Protein AF-A0A653D9R1-F1 (afdb_monomer)

InterPro domains:
  IPR001251 CRAL-TRIO lipid binding domain [PF00650] (17-154)
  IPR001251 CRAL-TRIO lipid binding domain [PS50191] (1-160)
  IPR001251 CRAL-TRIO lipid binding domain [SM00516] (5-157)
  IPR001251 CRAL-TRIO lipid binding domain [cd00170] (8-155)
  IPR036865 CRAL-TRIO lipid binding domain superfamily [G3DSA:3.40.525.10] (6-141)
  IPR036865 CRAL-TRIO lipid binding domain superfamily [SSF52087] (6-181)

Solvent-accessible surface area (backbone atoms only — not comparable to full-atom values): 12576 Å² total; per-residue (Å²): 113,76,75,77,38,36,49,75,36,75,41,91,44,58,48,96,78,39,24,40,37,32,42,38,35,47,72,49,67,55,57,88,71,54,53,48,68,60,50,56,50,48,51,51,54,53,51,53,48,45,70,76,68,50,98,67,84,52,77,16,31,33,49,32,39,44,34,75,34,62,52,80,68,49,61,75,53,54,52,64,75,59,51,50,52,51,41,49,36,63,76,75,64,48,92,52,48,75,68,38,36,39,35,33,33,50,56,100,60,44,68,62,55,46,68,67,50,50,87,62,49,56,73,71,63,57,69,32,58,44,81,30,53,66,96,56,68,70,57,54,81,79,47,57,43,81,46,33,34,34,92,74,68,22,34,80,89,40,38,67,67,57,44,42,51,54,50,51,54,50,51,60,73,42,42,68,69,73,68,42,64,82,76,74,59,80,66,72,92,73,62,85,74,79,89,69,76,86,64,92,68,76,94,72,81,86,80,82,84,130

Radius of gyration: 18.92 Å; Cα contacts (8 Å, |Δi|>4): 259; chains: 1; bounding box: 72×35×43 Å

Foldseek 3Di:
DLLVFKDWFWFPDADPQQETEIEIEGPALPLVSDAQLVVLVVVVLLLVLCVPPPPDDGQAYEYEYECQSPDPSNVVNDDVVSLLVSLCCQDPPRPHYHDAYEYEQQDPCNVVVCVVNVVSDDPVHVVRYDYYHPPDPVVCVPDPLCRDAVVNVHDPVRHSVVSRVVSVVSSVVCVVVVPPVVVVDDPPVPDPDDPDDPDPDDDDDPPDDD

Organism: Callosobruchus maculatus (NCBI:txid64391)

Structure (mmCIF, N/CA/C/O backbone):
data_AF-A0A653D9R1-F1
#
_entry.id   AF-A0A653D9R1-F1
#
loop_
_atom_site.group_PDB
_atom_site.id
_atom_site.type_symbol
_atom_site.label_atom_id
_atom_site.label_alt_id
_atom_site.label_comp_id
_atom_site.label_asym_id
_atom_site.label_entity_id
_atom_site.label_seq_id
_atom_site.pdbx_PDB_ins_code
_atom_site.Cartn_x
_atom_site.Cartn_y
_atom_site.Cartn_z
_atom_site.occupancy
_atom_site.B_iso_or_equiv
_atom_site.auth_seq_id
_atom_site.auth_comp_id
_atom_site.auth_asym_id
_atom_site.auth_atom_id
_atom_site.pdbx_PDB_model_num
ATOM 1 N N . MET A 1 1 ? 3.740 -18.033 0.635 1.00 57.25 1 MET A N 1
ATOM 2 C CA . MET A 1 1 ? 4.046 -17.225 -0.576 1.00 57.25 1 MET A CA 1
ATOM 3 C C . MET A 1 1 ? 3.568 -15.793 -0.304 1.00 57.25 1 MET A C 1
ATOM 5 O O . MET A 1 1 ? 2.463 -15.679 0.184 1.00 57.25 1 MET A O 1
ATOM 9 N N . ILE A 1 2 ? 4.358 -14.722 -0.490 1.00 74.38 2 ILE A N 1
ATOM 10 C CA . ILE A 1 2 ? 4.129 -13.353 0.076 1.00 74.38 2 ILE A CA 1
ATOM 11 C C . ILE A 1 2 ? 2.665 -12.848 0.118 1.00 74.38 2 ILE A C 1
ATOM 13 O O . ILE A 1 2 ? 2.235 -12.304 1.134 1.00 74.38 2 ILE A O 1
ATOM 17 N N . PHE A 1 3 ? 1.887 -13.108 -0.934 1.00 79.81 3 PHE A N 1
ATOM 18 C CA . PHE A 1 3 ? 0.479 -12.717 -1.069 1.00 79.81 3 PHE A CA 1
ATOM 19 C C . PHE A 1 3 ? -0.490 -13.452 -0.130 1.00 79.81 3 PHE A C 1
ATOM 21 O O . PHE A 1 3 ? -1.661 -13.117 -0.067 1.00 79.81 3 PHE A O 1
ATOM 28 N N . GLU A 1 4 ? -0.044 -14.456 0.619 1.00 86.25 4 GLU A N 1
ATOM 29 C CA . GLU A 1 4 ? -0.844 -15.107 1.666 1.00 86.25 4 GLU A CA 1
ATOM 30 C C . GLU A 1 4 ? -0.895 -14.273 2.951 1.00 86.25 4 GLU A C 1
ATOM 32 O O . GLU A 1 4 ? -1.853 -14.380 3.710 1.00 86.25 4 GLU A O 1
ATOM 37 N N . ASN A 1 5 ? 0.125 -13.442 3.192 1.00 90.44 5 ASN A N 1
ATOM 38 C CA . ASN A 1 5 ? 0.303 -12.728 4.459 1.00 90.44 5 ASN A CA 1
ATOM 39 C C . ASN A 1 5 ? 0.165 -11.209 4.319 1.00 90.44 5 ASN A C 1
ATOM 41 O O . ASN A 1 5 ? 0.002 -10.523 5.328 1.00 90.44 5 ASN A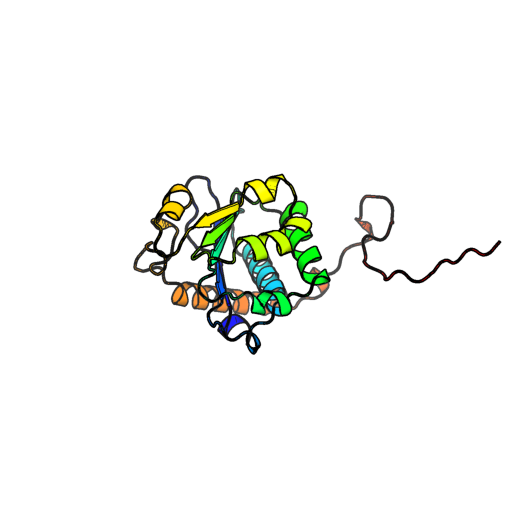 O 1
ATOM 45 N N . ILE A 1 6 ? 0.246 -10.681 3.097 1.00 92.25 6 ILE A N 1
ATOM 46 C CA . ILE A 1 6 ? 0.094 -9.258 2.792 1.00 92.25 6 ILE A CA 1
ATOM 47 C C . ILE A 1 6 ? -0.781 -9.129 1.551 1.00 92.25 6 ILE A C 1
ATOM 49 O O . ILE A 1 6 ? -0.555 -9.832 0.566 1.00 92.25 6 ILE A O 1
ATOM 53 N N . ASP A 1 7 ? -1.730 -8.199 1.589 1.00 94.44 7 ASP A N 1
ATOM 54 C CA . ASP A 1 7 ? -2.476 -7.790 0.407 1.00 94.44 7 ASP A CA 1
ATOM 55 C C . ASP A 1 7 ? -1.978 -6.436 -0.109 1.00 94.44 7 ASP A C 1
ATOM 57 O O . ASP A 1 7 ? -1.688 -5.519 0.665 1.00 94.44 7 ASP A O 1
ATOM 61 N N . PHE A 1 8 ? -1.931 -6.341 -1.436 1.00 94.62 8 PHE A N 1
ATOM 62 C CA . PHE A 1 8 ? -1.689 -5.139 -2.225 1.00 94.62 8 PHE A CA 1
ATOM 63 C C . PHE A 1 8 ? -2.918 -4.956 -3.114 1.00 94.62 8 PHE A C 1
ATOM 65 O O . PHE A 1 8 ? -3.122 -5.746 -4.031 1.00 94.62 8 PHE A O 1
ATOM 72 N N . LEU A 1 9 ? -3.778 -3.983 -2.813 1.00 96.62 9 LEU A N 1
ATOM 73 C CA . LEU A 1 9 ? -5.111 -3.896 -3.416 1.00 96.62 9 LEU A CA 1
ATOM 74 C C . LEU A 1 9 ? -5.325 -2.539 -4.086 1.00 96.62 9 LEU A C 1
ATOM 76 O O . LEU A 1 9 ? -5.870 -1.632 -3.455 1.00 96.62 9 LEU A O 1
ATOM 80 N N . PRO A 1 10 ? -4.918 -2.366 -5.352 1.00 96.06 10 PRO A N 1
ATOM 81 C CA . PRO A 1 10 ? -5.375 -1.232 -6.133 1.00 96.06 10 PRO A CA 1
ATOM 82 C C . PRO A 1 10 ? -6.883 -1.273 -6.349 1.00 96.06 10 PRO A C 1
ATOM 84 O O . PRO A 1 10 ? -7.441 -2.292 -6.756 1.00 96.06 10 PRO A O 1
ATOM 87 N N . LEU A 1 11 ? -7.547 -0.158 -6.060 1.00 96.81 11 LEU A N 1
ATOM 88 C CA . LEU A 1 11 ? -8.998 -0.072 -6.128 1.00 96.81 11 LEU A CA 1
ATOM 89 C C . LEU A 1 11 ? -9.438 0.374 -7.534 1.00 96.81 11 LEU A C 1
ATOM 91 O O . LEU A 1 11 ? -8.761 1.192 -8.170 1.00 96.81 11 LEU A O 1
ATOM 95 N N . PRO A 1 12 ? -10.548 -0.175 -8.055 1.00 94.88 12 PRO A N 1
ATOM 96 C CA . PRO A 1 12 ? -10.975 0.070 -9.429 1.00 94.88 12 PRO A CA 1
ATOM 97 C C . PRO A 1 12 ? -11.524 1.488 -9.613 1.00 94.88 12 PRO A C 1
ATOM 99 O O . PRO A 1 12 ? -11.288 2.113 -10.645 1.00 94.88 12 PRO A O 1
ATOM 102 N N . THR A 1 13 ? -12.222 2.006 -8.602 1.00 95.38 13 THR A N 1
ATOM 103 C CA . THR A 1 13 ? -12.895 3.304 -8.642 1.00 95.38 13 THR A CA 1
ATOM 104 C C . THR A 1 13 ? -11.927 4.435 -8.300 1.00 95.38 13 THR A C 1
ATOM 106 O O . THR A 1 13 ? -11.266 4.413 -7.261 1.00 95.38 13 THR A O 1
ATOM 109 N N . LEU A 1 14 ? -11.872 5.446 -9.166 1.00 95.75 14 LEU A N 1
ATOM 110 C CA . LEU A 1 14 ? -11.117 6.679 -8.947 1.00 95.75 14 LEU A CA 1
ATOM 111 C C . LEU A 1 14 ? -11.914 7.664 -8.075 1.00 95.75 14 LEU A C 1
ATOM 113 O O . LEU A 1 14 ? -13.149 7.658 -8.072 1.00 95.75 14 LEU A O 1
ATOM 117 N N . THR A 1 15 ? -11.210 8.527 -7.342 1.00 96.69 15 THR A N 1
ATOM 118 C CA . THR A 1 15 ? -11.843 9.666 -6.654 1.00 96.69 15 THR A CA 1
ATOM 119 C C . THR A 1 15 ? -12.341 10.717 -7.655 1.00 96.69 15 THR A C 1
ATOM 121 O O . THR A 1 15 ? -12.030 10.657 -8.845 1.00 96.69 15 THR A O 1
ATOM 124 N N . GLU A 1 16 ? -13.113 11.696 -7.177 1.00 94.56 16 GLU A N 1
ATOM 125 C CA . GLU A 1 16 ? -13.578 12.848 -7.962 1.00 94.56 16 GLU A CA 1
ATOM 126 C C . GLU A 1 16 ? -12.410 13.600 -8.617 1.00 94.56 16 GLU A C 1
ATOM 128 O O . GLU A 1 16 ? -12.511 14.003 -9.772 1.00 94.56 16 GLU A O 1
ATOM 133 N N . ASP A 1 17 ? -11.284 13.706 -7.908 1.00 95.00 17 ASP A N 1
ATOM 134 C CA . ASP A 1 17 ? -10.055 14.355 -8.378 1.00 95.00 17 ASP A CA 1
ATOM 135 C C . ASP A 1 17 ? -9.157 13.413 -9.199 1.00 95.00 17 ASP A C 1
ATOM 137 O O . ASP A 1 17 ? -7.944 13.607 -9.281 1.00 95.00 17 ASP A O 1
ATOM 141 N N . ASN A 1 18 ? -9.731 12.352 -9.775 1.00 95.50 18 ASN A N 1
ATOM 142 C CA . ASN A 1 18 ? -9.037 11.368 -10.604 1.00 95.50 18 ASN A CA 1
ATOM 143 C C . ASN A 1 18 ? -7.821 10.713 -9.911 1.00 95.50 18 ASN A C 1
ATOM 145 O O . ASN A 1 18 ? -6.809 10.411 -10.549 1.00 95.50 18 ASN A O 1
ATOM 149 N N . CYS A 1 19 ? -7.896 10.498 -8.593 1.00 97.19 19 CYS A N 1
ATOM 150 C CA . CYS A 1 19 ? -6.832 9.833 -7.844 1.00 97.19 19 CYS A CA 1
ATOM 151 C C . CYS A 1 19 ? -7.099 8.332 -7.718 1.00 97.19 19 CYS A C 1
ATOM 153 O O . CYS A 1 19 ? -8.230 7.901 -7.468 1.00 97.19 19 CYS A O 1
ATOM 155 N N . LYS A 1 20 ? -6.038 7.528 -7.837 1.00 96.38 20 LYS A N 1
ATOM 156 C CA . LYS A 1 20 ? -6.093 6.090 -7.569 1.00 96.38 20 LYS A CA 1
ATOM 157 C C . LYS A 1 20 ? -5.875 5.822 -6.086 1.00 96.38 20 LYS A C 1
ATOM 159 O O . LYS A 1 20 ? -4.885 6.256 -5.503 1.00 96.38 20 LYS A O 1
ATOM 164 N N . VAL A 1 21 ? -6.774 5.037 -5.506 1.00 97.81 21 VAL A N 1
ATOM 165 C CA . VAL A 1 21 ? -6.665 4.540 -4.134 1.00 97.81 21 VAL A CA 1
ATOM 166 C C . VAL A 1 21 ? -6.128 3.112 -4.155 1.00 97.81 21 VAL A C 1
ATOM 168 O O . VAL A 1 21 ? -6.473 2.321 -5.035 1.00 97.81 21 VAL A O 1
ATOM 171 N N . PHE A 1 22 ? -5.296 2.758 -3.182 1.00 95.94 22 PHE A N 1
ATOM 172 C CA . PHE A 1 22 ? -4.861 1.378 -2.983 1.00 95.94 22 PHE A CA 1
ATOM 173 C C . PHE A 1 22 ? -4.640 1.073 -1.509 1.00 95.94 22 PHE A C 1
ATOM 175 O O . PHE A 1 22 ? -4.193 1.927 -0.748 1.00 95.94 22 PHE A O 1
ATOM 182 N N . ILE A 1 23 ? -4.947 -0.160 -1.118 1.00 98.25 23 ILE A N 1
ATOM 183 C CA . ILE A 1 23 ? -4.864 -0.621 0.268 1.00 98.25 23 ILE A CA 1
ATOM 184 C C . ILE A 1 23 ? -3.713 -1.617 0.412 1.00 98.25 23 ILE A C 1
ATOM 186 O O . ILE A 1 23 ? -3.636 -2.607 -0.317 1.00 98.25 23 ILE A O 1
ATOM 190 N N . TYR A 1 24 ? -2.854 -1.373 1.397 1.00 97.19 24 TYR A N 1
ATOM 191 C CA . TYR A 1 24 ? -1.865 -2.317 1.901 1.00 97.19 24 TYR A CA 1
ATOM 192 C C . TYR A 1 24 ? -2.307 -2.807 3.266 1.00 97.19 24 TYR A C 1
ATOM 194 O O . TYR A 1 24 ? -2.539 -2.004 4.173 1.00 97.19 24 TYR A O 1
ATOM 202 N N . ARG A 1 25 ? -2.370 -4.123 3.445 1.00 96.00 25 ARG A N 1
ATOM 203 C CA . ARG A 1 25 ? -2.701 -4.698 4.750 1.00 96.00 25 ARG A CA 1
ATOM 204 C C . ARG A 1 25 ? -1.915 -5.965 5.014 1.00 96.00 25 ARG A C 1
ATOM 206 O O . ARG A 1 25 ? -1.752 -6.807 4.136 1.00 96.00 25 ARG A O 1
ATOM 213 N N . ILE A 1 26 ? -1.458 -6.109 6.251 1.00 94.88 26 ILE A N 1
ATOM 214 C CA . ILE A 1 26 ? -0.909 -7.369 6.748 1.00 94.88 26 ILE A CA 1
ATOM 215 C C . ILE A 1 26 ? -2.087 -8.219 7.239 1.00 94.88 26 ILE A C 1
ATOM 217 O O . ILE A 1 26 ? -2.946 -7.734 7.974 1.00 94.88 26 ILE A O 1
ATOM 221 N N . LEU A 1 27 ? -2.139 -9.486 6.841 1.00 94.12 27 LEU A N 1
ATOM 222 C CA . LEU A 1 27 ? -3.248 -10.397 7.146 1.00 94.12 27 LEU A CA 1
ATOM 223 C C . LEU A 1 27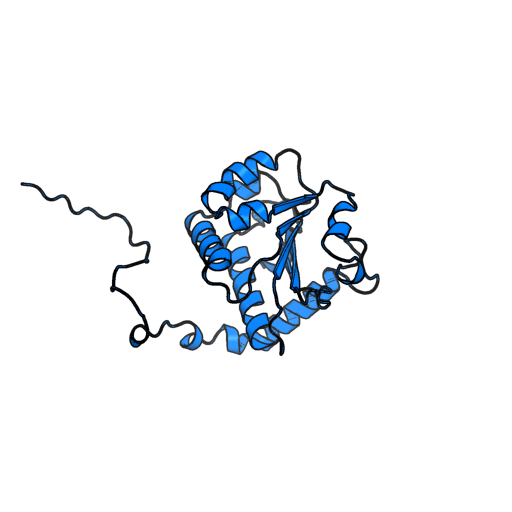 ? -3.064 -11.185 8.443 1.00 94.12 27 LEU A C 1
ATOM 225 O O . LEU A 1 27 ? -4.025 -11.727 8.984 1.00 94.12 27 LEU A O 1
ATOM 229 N N . THR A 1 28 ? -1.839 -11.245 8.958 1.00 92.62 28 THR A N 1
ATOM 230 C CA . THR A 1 28 ? -1.495 -11.965 10.183 1.00 92.62 28 THR A CA 1
ATOM 231 C C . THR A 1 28 ? -0.532 -11.150 11.033 1.00 92.62 28 THR A C 1
ATOM 233 O O . THR A 1 28 ? 0.350 -10.480 10.513 1.00 92.62 28 THR A O 1
ATOM 236 N N . ASN A 1 29 ? -0.678 -11.205 12.354 1.00 93.50 29 ASN A N 1
ATOM 237 C CA . ASN A 1 29 ? 0.270 -10.573 13.273 1.00 93.50 29 ASN A CA 1
ATOM 238 C C . ASN A 1 29 ? 1.527 -11.430 13.527 1.00 93.50 29 ASN A C 1
ATOM 240 O O . ASN A 1 29 ? 2.388 -11.029 14.316 1.00 93.50 29 ASN A O 1
ATOM 244 N N . ASP A 1 30 ? 1.614 -12.602 12.890 1.00 94.56 30 ASP A N 1
ATOM 245 C CA . ASP A 1 30 ? 2.757 -13.505 12.938 1.00 94.56 30 ASP A CA 1
ATOM 246 C C . ASP A 1 30 ? 3.940 -12.897 12.175 1.00 94.56 30 ASP A C 1
ATOM 248 O O . ASP A 1 30 ? 4.031 -12.925 10.947 1.00 94.56 30 ASP A O 1
ATOM 252 N N . VAL A 1 31 ? 4.862 -12.330 12.946 1.00 93.44 31 VAL A N 1
ATOM 253 C CA . VAL A 1 31 ? 6.013 -11.572 12.452 1.00 93.44 31 VAL A CA 1
ATOM 254 C C . VAL A 1 31 ? 6.974 -12.448 11.644 1.00 93.44 31 VAL A C 1
ATOM 256 O O . VAL A 1 31 ? 7.702 -11.930 10.800 1.00 93.44 31 VAL A O 1
ATOM 259 N N . ASP A 1 32 ? 6.984 -13.766 11.851 1.00 93.62 32 ASP A N 1
ATOM 260 C CA . ASP A 1 32 ? 7.858 -14.673 11.099 1.00 93.62 32 ASP A CA 1
ATOM 261 C C . ASP A 1 32 ? 7.328 -14.988 9.700 1.00 93.62 32 ASP A C 1
ATOM 263 O O . ASP A 1 32 ? 8.092 -15.389 8.822 1.00 93.62 32 ASP A O 1
ATOM 267 N N . LYS A 1 33 ? 6.046 -14.710 9.457 1.00 92.81 33 LYS A N 1
ATOM 268 C CA . LYS A 1 33 ? 5.429 -14.757 8.127 1.00 92.81 33 LYS A CA 1
ATOM 269 C C . LYS A 1 33 ? 5.565 -13.449 7.351 1.00 92.81 33 LYS A C 1
ATOM 271 O O . LYS A 1 33 ? 5.223 -13.404 6.166 1.00 92.81 33 LYS A O 1
ATOM 276 N N . TYR A 1 34 ? 6.053 -12.396 8.004 1.00 93.25 34 TYR A N 1
ATOM 277 C CA . TYR A 1 34 ? 6.264 -11.092 7.400 1.00 93.25 34 TYR A CA 1
ATOM 278 C C . TYR A 1 34 ? 7.667 -10.972 6.799 1.00 93.25 34 TYR A C 1
ATOM 280 O O . TYR A 1 34 ? 8.681 -11.069 7.493 1.00 93.25 34 TYR A O 1
ATOM 288 N N . ASP A 1 35 ? 7.707 -10.687 5.500 1.00 94.19 35 ASP A N 1
ATOM 289 C CA . ASP A 1 35 ? 8.931 -10.424 4.754 1.00 94.19 35 ASP A CA 1
ATOM 290 C C . ASP A 1 35 ? 8.844 -9.044 4.098 1.00 94.19 35 ASP A C 1
ATOM 292 O O . ASP A 1 35 ? 8.158 -8.844 3.093 1.00 94.19 35 ASP A O 1
ATOM 296 N N . PHE A 1 36 ? 9.557 -8.083 4.685 1.00 94.75 36 PHE A N 1
ATOM 297 C CA . PHE A 1 36 ? 9.578 -6.701 4.216 1.00 94.75 36 PHE A CA 1
ATOM 298 C C . PHE A 1 36 ? 10.142 -6.567 2.797 1.00 94.75 36 PHE A C 1
ATOM 300 O O . PHE A 1 36 ? 9.615 -5.801 1.993 1.00 94.75 36 PHE A O 1
ATOM 307 N N . VAL A 1 37 ? 11.204 -7.309 2.470 1.00 95.88 37 VAL A N 1
ATOM 308 C CA . VAL A 1 37 ? 11.863 -7.202 1.161 1.00 95.88 37 VAL A CA 1
ATOM 309 C C . VAL A 1 37 ? 10.937 -7.723 0.071 1.00 95.88 37 VAL A C 1
ATOM 311 O O . VAL A 1 37 ? 10.791 -7.084 -0.971 1.00 95.88 37 VAL A O 1
ATOM 314 N N . ASN A 1 38 ? 10.278 -8.853 0.319 1.00 93.81 38 ASN A N 1
ATOM 315 C CA . ASN A 1 38 ? 9.296 -9.393 -0.611 1.00 93.81 38 ASN A CA 1
ATOM 316 C C . ASN A 1 38 ? 8.030 -8.526 -0.689 1.00 93.81 38 ASN A C 1
ATOM 318 O O . ASN A 1 38 ? 7.470 -8.406 -1.775 1.00 93.81 38 ASN A O 1
ATOM 322 N N . GLY A 1 39 ? 7.629 -7.855 0.396 1.00 94.81 39 GLY A N 1
ATOM 323 C CA . GLY A 1 39 ? 6.574 -6.836 0.359 1.00 94.81 39 GLY A CA 1
ATOM 324 C C . GLY A 1 39 ? 6.924 -5.662 -0.565 1.00 94.81 39 GLY A C 1
ATOM 325 O O . GLY A 1 39 ? 6.133 -5.297 -1.429 1.00 94.81 39 GLY A O 1
ATOM 326 N N . VAL A 1 40 ? 8.141 -5.120 -0.465 1.00 95.50 40 VAL A N 1
ATOM 327 C CA . VAL A 1 40 ? 8.601 -4.045 -1.365 1.00 95.50 40 VAL A CA 1
ATOM 328 C C . VAL A 1 40 ? 8.693 -4.524 -2.820 1.00 95.50 40 VAL A C 1
ATOM 330 O O . VAL A 1 40 ? 8.317 -3.792 -3.728 1.00 95.50 40 VAL A O 1
ATOM 333 N N . LYS A 1 41 ? 9.128 -5.765 -3.077 1.00 94.69 41 LYS A N 1
ATOM 334 C CA . LYS A 1 41 ? 9.094 -6.339 -4.437 1.00 94.69 41 LYS A CA 1
ATOM 335 C C . LYS A 1 41 ? 7.668 -6.473 -4.975 1.00 94.69 41 LYS A C 1
ATOM 337 O O . LYS A 1 41 ? 7.435 -6.170 -6.139 1.00 94.69 41 LYS A O 1
ATOM 342 N N . ALA A 1 42 ? 6.726 -6.910 -4.138 1.00 94.12 42 ALA A N 1
ATOM 343 C CA . ALA A 1 42 ? 5.318 -7.009 -4.509 1.00 94.12 42 ALA A CA 1
ATOM 344 C C . ALA A 1 42 ? 4.735 -5.640 -4.890 1.00 94.12 42 ALA A C 1
ATOM 346 O O . ALA A 1 42 ? 4.052 -5.551 -5.906 1.00 94.12 42 ALA A O 1
ATOM 347 N N . PHE A 1 43 ? 5.077 -4.575 -4.154 1.00 94.19 43 PHE A N 1
ATOM 348 C CA . PHE A 1 43 ? 4.728 -3.204 -4.540 1.00 94.19 43 PHE A CA 1
ATOM 349 C C . PHE A 1 43 ? 5.174 -2.880 -5.973 1.00 94.19 43 PHE A C 1
ATOM 351 O O . PHE A 1 43 ? 4.346 -2.466 -6.780 1.00 94.19 43 PHE A O 1
ATOM 358 N N . PHE A 1 44 ? 6.450 -3.109 -6.304 1.00 94.38 44 PHE A N 1
ATOM 359 C CA . PHE A 1 44 ? 6.974 -2.812 -7.643 1.00 94.38 44 PHE A CA 1
ATOM 360 C C . PHE A 1 44 ? 6.281 -3.632 -8.731 1.00 94.38 44 PHE A C 1
ATOM 362 O O . PHE A 1 44 ? 5.847 -3.061 -9.721 1.00 94.38 44 PHE A O 1
ATOM 369 N N . ILE A 1 45 ? 6.062 -4.931 -8.503 1.00 94.94 45 ILE A N 1
ATOM 370 C CA . ILE A 1 45 ? 5.322 -5.788 -9.442 1.00 94.94 45 ILE A CA 1
ATOM 371 C C . ILE A 1 45 ? 3.929 -5.215 -9.734 1.00 94.94 45 ILE A C 1
ATOM 373 O O . ILE A 1 45 ? 3.519 -5.132 -10.890 1.00 94.94 45 ILE A O 1
ATOM 377 N N . PHE A 1 46 ? 3.191 -4.810 -8.699 1.00 94.81 46 PHE A N 1
ATOM 378 C CA . PHE A 1 46 ? 1.849 -4.252 -8.865 1.00 94.81 46 PHE A CA 1
ATOM 379 C C . PHE A 1 46 ? 1.882 -2.885 -9.551 1.00 94.81 46 PHE A C 1
ATOM 381 O O . PHE A 1 46 ? 1.046 -2.623 -10.417 1.00 94.81 46 PHE A O 1
ATOM 388 N N . ALA A 1 47 ? 2.845 -2.034 -9.194 1.00 93.25 47 ALA A N 1
ATOM 389 C CA . ALA A 1 47 ? 3.044 -0.740 -9.834 1.00 93.25 47 ALA A CA 1
ATOM 390 C C . ALA A 1 47 ? 3.356 -0.905 -11.329 1.00 93.25 47 ALA A C 1
ATOM 392 O O . ALA A 1 47 ? 2.691 -0.282 -12.153 1.00 93.25 47 ALA A O 1
ATOM 393 N N . ASP A 1 48 ? 4.279 -1.798 -11.691 1.00 94.00 48 ASP A N 1
ATOM 394 C CA . ASP A 1 48 ? 4.652 -2.064 -13.082 1.00 94.00 48 ASP A CA 1
ATOM 395 C C . ASP A 1 48 ? 3.468 -2.600 -13.884 1.00 94.00 48 ASP A C 1
ATOM 397 O O . ASP A 1 48 ? 3.171 -2.082 -14.961 1.00 94.00 48 ASP A O 1
ATOM 401 N N . VAL A 1 49 ? 2.737 -3.585 -13.342 1.00 95.44 49 VAL A N 1
ATOM 402 C CA . VAL A 1 49 ? 1.527 -4.113 -13.990 1.00 95.44 49 VAL A CA 1
ATOM 403 C C . VAL A 1 49 ? 0.503 -3.006 -14.189 1.00 95.44 49 VAL A C 1
ATOM 405 O O . VAL A 1 49 ? -0.079 -2.917 -15.268 1.00 95.44 49 VAL A O 1
ATOM 408 N N . ARG A 1 50 ? 0.281 -2.136 -13.199 1.00 93.44 50 ARG A N 1
ATOM 409 C CA . ARG A 1 50 ? -0.615 -0.982 -13.356 1.00 93.44 50 ARG A CA 1
ATOM 410 C C . ARG A 1 50 ? -0.172 -0.062 -14.483 1.00 93.44 50 ARG A C 1
ATOM 412 O O . ARG A 1 50 ? -0.985 0.225 -15.355 1.00 93.44 50 ARG A O 1
ATOM 419 N N . MET A 1 51 ? 1.103 0.324 -14.507 1.00 91.19 51 MET A N 1
ATOM 420 C CA . MET A 1 51 ? 1.633 1.258 -15.504 1.00 91.19 51 MET A CA 1
ATOM 421 C C . MET A 1 51 ? 1.482 0.750 -16.941 1.00 91.19 51 MET A C 1
ATOM 423 O O . MET A 1 51 ? 1.343 1.559 -17.852 1.00 91.19 51 MET A O 1
ATOM 427 N N . VAL A 1 52 ? 1.497 -0.569 -17.160 1.00 93.00 52 VAL A N 1
ATOM 428 C CA . VAL A 1 52 ? 1.365 -1.142 -18.513 1.00 93.00 52 VAL A CA 1
ATOM 429 C C . VAL A 1 52 ? -0.029 -1.626 -18.880 1.00 93.00 52 VAL A C 1
ATOM 431 O O . VAL A 1 52 ? -0.256 -1.982 -20.034 1.00 93.00 52 VAL A O 1
ATOM 434 N N . SER A 1 53 ? -0.945 -1.704 -17.917 1.00 92.94 53 SER A N 1
ATOM 435 C CA . SER A 1 53 ? -2.271 -2.298 -18.130 1.00 92.94 53 SER A CA 1
ATOM 436 C C . SER A 1 53 ? -3.435 -1.341 -17.916 1.00 92.94 53 SER A C 1
ATOM 438 O O . SER A 1 53 ? -4.565 -1.714 -18.224 1.00 92.94 53 SER A O 1
ATOM 440 N N . GLU A 1 54 ? -3.204 -0.167 -17.333 1.00 89.00 54 GLU A N 1
ATOM 441 C CA . GLU A 1 54 ? -4.214 0.882 -17.206 1.00 89.00 54 GLU A CA 1
ATOM 442 C C . GLU A 1 54 ? -4.061 1.868 -18.376 1.00 89.00 54 GLU A C 1
ATOM 444 O O . GLU A 1 54 ? -2.976 2.386 -18.620 1.00 89.00 54 GLU A O 1
ATOM 449 N N . ASP A 1 55 ? -5.154 2.145 -19.094 1.00 86.56 55 ASP A N 1
ATOM 450 C CA . ASP A 1 55 ? -5.144 3.047 -20.261 1.00 86.56 55 ASP A CA 1
ATOM 451 C C . ASP A 1 55 ? -5.004 4.530 -19.881 1.00 86.56 55 ASP A C 1
ATOM 453 O O . ASP A 1 55 ? -4.767 5.389 -20.731 1.00 86.56 55 ASP A O 1
ATOM 457 N N . GLN A 1 56 ? -5.204 4.848 -18.601 1.00 85.50 56 GLN A N 1
ATOM 458 C CA . GLN A 1 56 ? -5.196 6.207 -18.079 1.00 85.50 56 GLN A CA 1
ATOM 459 C C . GLN A 1 56 ? -4.291 6.286 -16.857 1.00 85.50 56 GLN A C 1
ATOM 461 O O . GLN A 1 56 ? -4.416 5.498 -15.918 1.00 85.50 56 GLN A O 1
ATOM 466 N N . ILE A 1 57 ? -3.406 7.280 -16.868 1.00 89.62 57 ILE A N 1
ATOM 467 C CA . ILE A 1 57 ? -2.572 7.623 -15.721 1.00 89.62 57 ILE A CA 1
ATOM 468 C C . ILE A 1 57 ? -3.410 8.523 -14.799 1.00 89.62 57 ILE A C 1
ATOM 470 O O . ILE A 1 57 ? -3.921 9.542 -15.270 1.00 89.62 57 ILE A O 1
ATOM 474 N N . PRO A 1 58 ? -3.591 8.167 -13.516 1.00 94.44 58 PRO A N 1
ATOM 475 C CA . PRO A 1 58 ? -4.347 8.994 -12.581 1.00 94.44 58 PRO A CA 1
ATOM 476 C C . PRO A 1 58 ? -3.603 10.299 -12.250 1.00 94.44 58 PRO A C 1
ATOM 478 O O . PRO A 1 58 ? -2.374 10.362 -12.294 1.00 94.44 58 PRO A O 1
ATOM 481 N N . GLU A 1 59 ? -4.349 11.324 -11.834 1.00 95.62 59 GLU A N 1
ATOM 482 C CA . GLU A 1 59 ? -3.812 12.640 -11.421 1.00 95.62 59 GLU A CA 1
ATOM 483 C C . GLU A 1 59 ? -3.088 12.601 -10.064 1.00 95.62 59 GLU A C 1
ATOM 485 O O . GLU A 1 59 ? -2.483 13.586 -9.612 1.00 95.62 59 GLU A O 1
ATOM 490 N N . GLY A 1 60 ? -3.175 11.468 -9.373 1.00 95.94 60 GLY A N 1
ATOM 491 C CA . GLY A 1 60 ? -2.512 11.248 -8.107 1.00 95.94 60 GLY A CA 1
ATOM 492 C C . GLY A 1 60 ? -2.810 9.892 -7.489 1.00 95.94 60 GLY A C 1
ATOM 493 O O . GLY A 1 60 ? -3.662 9.133 -7.957 1.00 95.94 60 GLY A O 1
ATOM 494 N N . GLU A 1 61 ? -2.103 9.606 -6.404 1.00 95.81 61 GLU A N 1
ATOM 495 C CA . GLU A 1 61 ? -2.220 8.365 -5.651 1.00 95.81 61 GLU A CA 1
ATOM 496 C C . GLU A 1 61 ? -2.497 8.606 -4.169 1.00 95.81 61 GLU A C 1
ATOM 498 O O . GLU A 1 61 ? -1.951 9.523 -3.550 1.00 95.81 61 GLU A O 1
ATOM 503 N N . ILE A 1 62 ? -3.353 7.749 -3.614 1.00 98.25 62 ILE A N 1
ATOM 504 C CA . ILE A 1 62 ? -3.768 7.758 -2.213 1.00 98.25 62 ILE A CA 1
ATOM 505 C C . ILE A 1 62 ? -3.534 6.354 -1.625 1.00 98.25 62 ILE A C 1
ATOM 507 O O . ILE A 1 62 ? -4.437 5.508 -1.646 1.00 98.25 62 ILE A O 1
ATOM 511 N N . PRO A 1 63 ? -2.318 6.060 -1.130 1.00 97.75 63 PRO A N 1
ATOM 512 C CA . PRO A 1 63 ? -2.052 4.871 -0.329 1.00 97.75 63 PRO A CA 1
ATOM 513 C C . PRO A 1 63 ? -2.837 4.859 0.982 1.00 97.75 63 PRO A C 1
ATOM 515 O O . PRO A 1 63 ? -2.836 5.822 1.752 1.00 97.75 63 PRO A O 1
ATOM 518 N N . ILE A 1 64 ? -3.402 3.698 1.288 1.00 98.69 64 ILE A N 1
ATOM 519 C CA . ILE A 1 64 ? -4.006 3.371 2.573 1.00 98.69 64 ILE A CA 1
ATOM 520 C C . ILE A 1 64 ? -3.223 2.205 3.182 1.00 98.69 64 ILE A C 1
ATOM 522 O O . ILE A 1 64 ? -3.138 1.131 2.591 1.00 98.69 64 ILE A O 1
ATOM 526 N N . PHE A 1 65 ? -2.668 2.391 4.374 1.00 98.31 65 PHE A N 1
ATOM 527 C CA . PHE A 1 65 ? -2.002 1.348 5.150 1.00 98.31 65 PHE A CA 1
ATOM 528 C C . PHE A 1 65 ? -2.888 0.934 6.321 1.00 98.31 65 PHE A C 1
ATOM 530 O O . PHE A 1 65 ? -3.094 1.700 7.262 1.00 98.31 65 PHE A O 1
ATOM 537 N N . ASP A 1 66 ? -3.390 -0.294 6.290 1.00 98.25 66 ASP A N 1
ATOM 538 C CA . ASP A 1 66 ? -4.138 -0.870 7.400 1.00 98.25 66 ASP A CA 1
ATOM 539 C C . ASP A 1 66 ? -3.180 -1.463 8.442 1.00 98.25 66 ASP A C 1
ATOM 541 O O . ASP A 1 66 ? -2.516 -2.483 8.216 1.00 98.25 66 ASP A O 1
ATOM 545 N N . MET A 1 67 ? -3.122 -0.823 9.611 1.00 97.75 67 MET A N 1
ATOM 546 C CA . MET A 1 67 ? -2.236 -1.212 10.704 1.00 97.75 67 MET A CA 1
ATOM 547 C C . MET A 1 67 ? -2.841 -2.254 11.658 1.00 97.75 67 MET A C 1
ATOM 549 O O . MET A 1 67 ? -2.185 -2.603 12.640 1.00 97.75 67 MET A O 1
ATOM 553 N N . LYS A 1 68 ? -4.038 -2.801 11.386 1.00 97.50 68 LYS A N 1
ATOM 554 C CA . LYS A 1 68 ? -4.776 -3.692 12.309 1.00 97.50 68 LYS A CA 1
ATOM 555 C C . LYS A 1 68 ? -3.960 -4.878 12.830 1.00 97.50 68 LYS A C 1
ATOM 557 O O . LYS A 1 68 ? -4.042 -5.207 14.010 1.00 97.50 68 LYS A O 1
ATOM 562 N N . ASN A 1 69 ? -3.167 -5.512 11.966 1.00 97.00 69 ASN A N 1
ATOM 563 C CA . ASN A 1 69 ? -2.303 -6.645 12.332 1.00 97.00 69 ASN A CA 1
ATOM 564 C C . ASN A 1 69 ? -0.829 -6.253 12.517 1.00 97.00 69 ASN A C 1
ATOM 566 O O . ASN A 1 69 ? 0.007 -7.101 12.837 1.00 97.00 69 ASN A O 1
ATOM 570 N N . PHE A 1 70 ? -0.493 -4.977 12.322 1.00 96.50 70 PHE A N 1
ATOM 571 C CA . PHE A 1 70 ? 0.866 -4.495 12.497 1.00 96.50 70 PHE A CA 1
ATOM 572 C C . PHE A 1 70 ? 1.222 -4.447 13.988 1.00 96.50 70 PHE A C 1
ATOM 574 O O . PHE A 1 70 ? 0.430 -4.067 14.846 1.00 96.50 70 PHE A O 1
ATOM 581 N N . THR A 1 71 ? 2.458 -4.808 14.313 1.00 96.06 71 THR A N 1
ATOM 582 C CA . THR A 1 71 ? 2.997 -4.765 15.681 1.00 96.06 71 THR A CA 1
ATOM 583 C C . THR A 1 71 ? 4.386 -4.147 15.656 1.00 96.06 71 THR A C 1
ATOM 585 O O . THR A 1 71 ? 5.078 -4.253 14.647 1.00 96.06 71 THR A O 1
ATOM 588 N N . LEU A 1 72 ? 4.858 -3.577 16.771 1.00 95.62 72 LEU A N 1
ATOM 589 C CA . LEU A 1 72 ? 6.224 -3.030 16.848 1.00 95.62 72 LEU A CA 1
ATOM 590 C C . LEU A 1 72 ? 7.314 -4.039 16.457 1.00 95.62 72 LEU A C 1
ATOM 592 O O . LEU A 1 72 ? 8.363 -3.639 15.965 1.00 95.62 72 LEU A O 1
ATOM 596 N N . ARG A 1 73 ? 7.069 -5.344 16.630 1.00 96.44 73 ARG A N 1
ATOM 597 C CA . ARG A 1 73 ? 8.004 -6.391 16.200 1.00 96.44 73 ARG A CA 1
ATOM 598 C C . ARG A 1 73 ? 8.185 -6.445 14.681 1.00 96.44 73 ARG A C 1
ATOM 600 O O . ARG A 1 73 ? 9.255 -6.826 14.237 1.00 96.44 73 ARG A O 1
ATOM 607 N N . HIS A 1 74 ? 7.219 -6.004 13.879 1.00 96.00 74 HIS A N 1
ATOM 608 C CA . HIS A 1 74 ? 7.396 -5.921 12.426 1.00 96.00 74 HIS A CA 1
ATOM 609 C C . HIS A 1 74 ? 8.491 -4.920 12.029 1.00 96.00 74 HIS A C 1
ATOM 611 O O . HIS A 1 74 ? 9.151 -5.121 11.011 1.00 96.00 74 HIS A O 1
ATOM 617 N N . LEU A 1 75 ? 8.758 -3.893 12.853 1.00 95.94 75 LEU A N 1
ATOM 618 C CA . LEU A 1 75 ? 9.860 -2.953 12.612 1.00 95.94 75 LEU A CA 1
ATOM 619 C C . LEU A 1 75 ? 11.225 -3.654 12.616 1.00 95.94 75 LEU A C 1
ATOM 621 O O . LEU A 1 75 ? 12.125 -3.222 11.904 1.00 95.94 75 LEU A O 1
ATOM 625 N N . THR A 1 76 ? 11.386 -4.758 13.357 1.00 95.81 76 THR A N 1
ATOM 626 C CA . THR A 1 76 ? 12.662 -5.494 13.399 1.00 95.81 76 THR A CA 1
ATOM 627 C C . THR A 1 76 ? 12.937 -6.286 12.121 1.00 95.81 76 THR A C 1
ATOM 629 O O . THR A 1 76 ? 14.080 -6.659 11.872 1.00 95.81 76 THR A O 1
ATOM 632 N N . LYS A 1 77 ? 11.911 -6.528 11.296 1.00 96.31 77 LYS A N 1
ATOM 633 C CA . LYS A 1 77 ? 12.037 -7.183 9.986 1.00 96.31 77 LYS A CA 1
ATOM 634 C C . LYS A 1 77 ? 12.334 -6.182 8.862 1.00 96.31 77 LYS A C 1
ATOM 636 O O . LYS A 1 77 ? 12.587 -6.598 7.733 1.00 96.31 77 LYS A O 1
ATOM 641 N N . ILE A 1 78 ? 12.297 -4.874 9.139 1.00 96.38 78 ILE A N 1
ATOM 642 C CA . ILE A 1 78 ? 12.576 -3.845 8.135 1.00 96.38 78 ILE A CA 1
ATOM 643 C C . ILE A 1 78 ? 14.070 -3.813 7.814 1.00 96.38 78 ILE A C 1
ATOM 645 O O . ILE A 1 78 ? 14.923 -3.637 8.682 1.00 96.38 78 ILE A O 1
ATOM 649 N N . VAL A 1 79 ? 14.377 -3.901 6.523 1.00 97.75 79 VAL A N 1
ATOM 650 C CA . VAL A 1 79 ? 15.738 -3.788 5.996 1.00 97.75 79 VAL A CA 1
ATOM 651 C C . VAL A 1 79 ? 15.978 -2.339 5.571 1.00 97.75 79 VAL A C 1
ATOM 653 O O . VAL A 1 79 ? 15.498 -1.910 4.523 1.00 97.75 79 VAL A O 1
ATOM 656 N N . LEU A 1 80 ? 16.725 -1.573 6.377 1.00 96.69 80 LEU A N 1
ATOM 657 C CA . LEU A 1 80 ? 16.894 -0.119 6.196 1.00 96.69 80 LEU A CA 1
ATOM 658 C C . LEU A 1 80 ? 17.369 0.308 4.793 1.00 96.69 80 LEU A C 1
ATOM 660 O O . LEU A 1 80 ? 16.791 1.250 4.253 1.00 96.69 80 LEU A O 1
ATOM 664 N N . PRO A 1 81 ?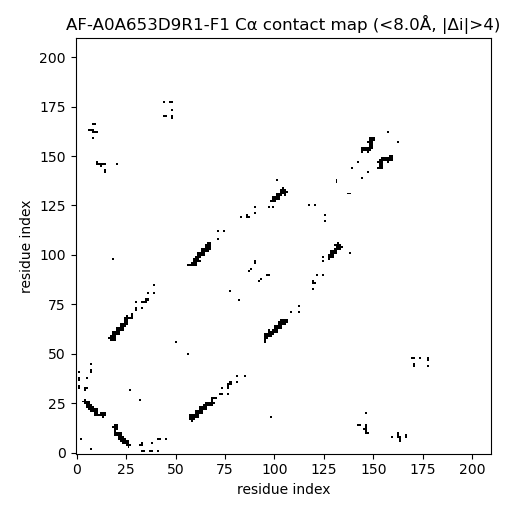 18.351 -0.359 4.148 1.00 96.88 81 PRO A N 1
ATOM 665 C CA . PRO A 1 81 ? 18.723 -0.024 2.772 1.00 96.88 81 PRO A CA 1
ATOM 666 C C . PRO A 1 81 ? 17.577 -0.170 1.766 1.00 96.88 81 PRO A C 1
ATOM 668 O O . PRO A 1 81 ? 17.474 0.618 0.830 1.00 96.88 81 PRO A O 1
ATOM 671 N N . VAL A 1 82 ? 16.715 -1.173 1.955 1.00 97.62 82 VAL A N 1
ATOM 672 C CA . VAL A 1 82 ? 15.554 -1.415 1.088 1.00 97.62 82 VAL A CA 1
ATOM 673 C C . VAL A 1 82 ? 14.470 -0.378 1.364 1.00 97.62 82 VAL A C 1
ATOM 675 O O . VAL A 1 82 ? 13.944 0.193 0.414 1.00 97.62 82 VAL A O 1
ATOM 678 N N . LEU A 1 83 ? 14.208 -0.058 2.638 1.00 97.38 83 LEU A N 1
ATOM 679 C CA . LEU A 1 83 ? 13.289 1.019 3.016 1.00 97.38 83 LEU A CA 1
ATOM 680 C C . LEU A 1 83 ? 13.729 2.346 2.399 1.00 97.38 83 LEU A C 1
ATOM 682 O O . LEU A 1 83 ? 12.936 2.992 1.730 1.00 97.38 83 LEU A O 1
ATOM 686 N N . LYS A 1 84 ? 15.002 2.725 2.547 1.00 96.19 84 LYS A N 1
ATOM 687 C CA . LYS A 1 84 ? 15.527 3.968 1.972 1.00 96.19 84 LYS A CA 1
ATOM 688 C C . LYS A 1 84 ? 15.294 4.044 0.459 1.00 96.19 84 LYS A C 1
ATOM 690 O O . LYS A 1 84 ? 14.845 5.076 -0.025 1.00 96.19 84 LYS A O 1
ATOM 695 N N . LYS A 1 85 ? 15.569 2.960 -0.278 1.00 95.69 85 LYS A N 1
ATOM 696 C CA . LYS A 1 85 ? 15.325 2.893 -1.731 1.00 95.69 85 LYS A CA 1
ATOM 697 C C . LYS A 1 85 ? 13.845 3.039 -2.073 1.00 95.69 85 LYS A C 1
ATOM 699 O O . LYS A 1 85 ? 13.516 3.812 -2.964 1.00 95.69 85 LYS A O 1
ATOM 704 N N . TYR A 1 86 ? 12.979 2.322 -1.358 1.00 96.38 86 TYR A N 1
ATOM 705 C CA . TYR A 1 86 ? 11.532 2.418 -1.529 1.00 96.38 86 TYR A CA 1
ATOM 706 C C . TYR A 1 86 ? 11.042 3.854 -1.308 1.00 96.38 86 TYR A C 1
ATOM 708 O O . TYR A 1 86 ? 10.380 4.404 -2.179 1.00 96.38 86 TYR A O 1
ATOM 716 N N . MET A 1 87 ? 11.458 4.492 -0.210 1.00 95.50 87 MET A N 1
ATOM 717 C CA . MET A 1 87 ? 11.044 5.855 0.124 1.00 95.50 87 MET A CA 1
ATOM 718 C C . MET A 1 87 ? 11.542 6.885 -0.897 1.00 95.50 87 MET A C 1
ATOM 720 O O . MET A 1 87 ? 10.779 7.771 -1.268 1.00 95.50 87 MET A O 1
ATOM 724 N N . ILE A 1 88 ? 12.784 6.775 -1.386 1.00 95.00 88 ILE A N 1
ATOM 725 C CA . ILE A 1 88 ? 13.282 7.646 -2.469 1.00 95.00 88 ILE A CA 1
ATOM 726 C C . ILE A 1 88 ? 12.429 7.452 -3.724 1.00 95.00 88 ILE A C 1
ATOM 728 O O . ILE A 1 88 ? 11.947 8.424 -4.298 1.00 95.00 88 ILE A O 1
ATOM 732 N N . TYR A 1 89 ? 12.189 6.200 -4.125 1.00 95.19 89 TYR A N 1
ATOM 733 C CA . TYR A 1 89 ? 11.402 5.909 -5.318 1.00 95.19 89 TYR A CA 1
ATOM 734 C C . TYR A 1 8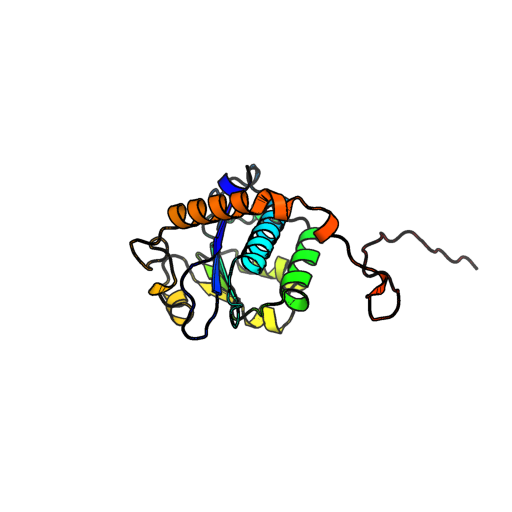9 ? 10.000 6.523 -5.244 1.00 95.19 89 TYR A C 1
ATOM 736 O O . TYR A 1 89 ? 9.619 7.267 -6.142 1.00 95.19 89 TYR A O 1
ATOM 744 N N . THR A 1 90 ? 9.250 6.268 -4.168 1.00 93.25 90 THR A N 1
ATOM 745 C CA . THR A 1 90 ? 7.852 6.715 -4.054 1.00 93.25 90 THR A CA 1
ATOM 746 C C . THR A 1 90 ? 7.691 8.231 -3.983 1.00 93.25 90 THR A C 1
ATOM 748 O O . THR A 1 90 ? 6.613 8.729 -4.279 1.00 93.25 90 THR A O 1
ATOM 751 N N . GLN A 1 91 ? 8.729 8.961 -3.564 1.00 93.12 91 GLN A N 1
ATOM 752 C CA . GLN A 1 91 ? 8.655 10.411 -3.350 1.00 93.12 91 GLN A CA 1
ATOM 753 C C . GLN A 1 91 ? 9.320 11.220 -4.474 1.00 93.12 91 GLN A C 1
ATOM 755 O O . GLN A 1 91 ? 8.946 12.369 -4.683 1.00 93.12 91 GLN A O 1
ATOM 760 N N . GLU A 1 92 ? 10.300 10.650 -5.184 1.00 89.81 92 GLU A N 1
ATOM 761 C CA . GLU A 1 92 ? 11.126 11.393 -6.151 1.00 89.81 92 GLU A CA 1
ATOM 762 C C . GLU A 1 92 ? 11.111 10.805 -7.569 1.00 89.81 92 GLU A C 1
ATOM 764 O O . GLU A 1 92 ? 11.384 11.530 -8.523 1.00 89.81 92 GLU A O 1
ATOM 769 N N . ALA A 1 93 ? 10.820 9.507 -7.728 1.00 91.00 93 ALA A N 1
ATOM 770 C CA . ALA A 1 93 ? 10.977 8.811 -9.010 1.00 91.00 93 ALA A CA 1
ATOM 771 C C . ALA A 1 93 ? 9.686 8.190 -9.561 1.00 91.00 93 ALA A C 1
ATOM 773 O O . ALA A 1 93 ? 9.603 7.937 -10.763 1.00 91.00 93 ALA A O 1
ATOM 774 N N . HIS A 1 94 ? 8.689 7.923 -8.714 1.00 90.62 94 HIS A N 1
ATOM 775 C CA . HIS A 1 94 ? 7.415 7.375 -9.162 1.00 90.62 94 HIS A CA 1
ATOM 776 C C . HIS A 1 94 ? 6.684 8.410 -10.043 1.00 90.62 94 HIS A C 1
ATOM 778 O O . HIS A 1 94 ? 6.554 9.564 -9.631 1.00 90.62 94 HIS A O 1
ATOM 784 N N . PRO A 1 95 ? 6.220 8.046 -11.257 1.00 87.12 95 PRO A N 1
ATOM 785 C CA . PRO A 1 95 ? 5.667 9.010 -12.212 1.00 87.12 95 PRO A CA 1
ATOM 786 C C . PRO A 1 95 ? 4.333 9.624 -11.774 1.00 87.12 95 PRO A C 1
ATOM 788 O O . PRO A 1 95 ? 3.934 10.650 -12.325 1.00 87.12 95 PRO A O 1
ATOM 791 N N . ILE A 1 96 ? 3.650 9.022 -10.798 1.00 92.50 96 ILE A N 1
ATOM 792 C CA . ILE A 1 96 ? 2.399 9.540 -10.251 1.00 92.50 96 ILE A CA 1
ATOM 793 C C . ILE A 1 96 ? 2.659 10.154 -8.879 1.00 92.50 96 ILE A C 1
ATOM 795 O O . ILE A 1 96 ? 3.333 9.570 -8.031 1.00 92.50 96 ILE A O 1
ATOM 799 N N . ARG A 1 97 ? 2.114 11.351 -8.652 1.00 91.38 97 ARG A N 1
ATOM 800 C CA . ARG A 1 97 ? 2.310 12.084 -7.399 1.00 91.38 97 ARG A CA 1
ATOM 801 C C . ARG A 1 97 ? 1.431 11.537 -6.282 1.00 91.38 97 ARG A C 1
ATOM 803 O O . ARG A 1 97 ? 0.242 11.289 -6.477 1.00 91.38 97 ARG A O 1
ATOM 810 N N . LEU A 1 98 ? 2.001 11.450 -5.086 1.00 95.56 98 LEU A N 1
ATOM 811 C CA . LEU A 1 98 ? 1.236 11.232 -3.863 1.00 95.56 98 LEU A CA 1
ATOM 812 C C . LEU A 1 98 ? 0.341 12.444 -3.581 1.00 95.56 98 LEU A C 1
ATOM 814 O O . LEU A 1 98 ? 0.757 13.590 -3.751 1.00 95.56 98 LEU A O 1
ATOM 818 N N . ARG A 1 99 ? -0.899 12.178 -3.167 1.00 96.69 99 ARG A N 1
ATOM 819 C CA . ARG A 1 99 ? -1.873 13.210 -2.775 1.00 96.69 99 ARG A CA 1
ATOM 820 C C . ARG A 1 99 ? -2.168 13.192 -1.284 1.00 96.69 99 ARG A C 1
ATOM 822 O O . ARG A 1 99 ? -2.292 14.250 -0.683 1.00 96.69 99 ARG A O 1
ATOM 829 N N . ALA A 1 100 ? -2.265 12.001 -0.707 1.00 97.69 100 ALA A N 1
ATOM 830 C CA . ALA A 1 100 ? -2.471 11.778 0.716 1.00 97.69 100 ALA A CA 1
ATOM 831 C C . ALA A 1 100 ? -1.990 10.370 1.083 1.00 97.69 100 ALA A C 1
ATOM 833 O O . ALA A 1 100 ? -1.968 9.481 0.233 1.00 97.69 100 ALA A O 1
ATOM 834 N N . ILE A 1 101 ? -1.626 10.151 2.344 1.00 98.38 101 ILE A N 1
ATOM 835 C CA . ILE A 1 101 ? -1.284 8.831 2.878 1.00 98.38 101 ILE A CA 1
ATOM 836 C C . ILE A 1 101 ? -2.129 8.582 4.121 1.00 98.38 101 ILE A C 1
ATOM 838 O O . ILE A 1 101 ? -2.022 9.315 5.102 1.00 98.38 101 ILE A O 1
ATOM 842 N N . HIS A 1 102 ? -2.925 7.516 4.114 1.00 98.75 102 HIS A N 1
ATOM 843 C CA . HIS A 1 102 ? -3.807 7.189 5.230 1.00 98.75 102 HIS A CA 1
ATOM 844 C C . HIS A 1 102 ? -3.302 5.979 6.007 1.00 98.75 102 HIS A C 1
ATOM 846 O O . HIS A 1 102 ? -3.069 4.915 5.440 1.00 98.75 102 HIS A O 1
ATOM 852 N N . LEU A 1 103 ? -3.176 6.124 7.322 1.00 98.62 103 LEU A N 1
ATOM 853 C CA . LEU A 1 103 ? -2.900 5.035 8.252 1.00 98.62 103 LEU A CA 1
ATOM 854 C C . LEU A 1 103 ? -4.207 4.681 8.963 1.00 98.62 103 LEU A C 1
ATOM 856 O O . LEU A 1 103 ? -4.725 5.490 9.732 1.00 98.62 103 LEU A O 1
ATOM 860 N N . LEU A 1 104 ? -4.755 3.498 8.698 1.00 98.56 104 LEU A N 1
ATOM 861 C CA . LEU A 1 104 ? -5.977 3.010 9.341 1.00 98.56 104 LEU A CA 1
ATOM 862 C C . LEU A 1 104 ? -5.662 2.117 10.527 1.00 98.56 104 LEU A C 1
ATOM 864 O O . LEU A 1 104 ? -4.594 1.505 10.594 1.00 98.56 104 LEU A O 1
ATOM 868 N N . ASN A 1 105 ? -6.638 1.995 11.428 1.00 98.19 105 ASN A N 1
ATOM 869 C CA . ASN A 1 105 ? -6.543 1.148 12.613 1.00 98.19 105 ASN A CA 1
ATOM 870 C C . ASN A 1 105 ? -5.281 1.471 13.427 1.00 98.19 105 ASN A C 1
ATOM 872 O O . ASN A 1 105 ? -4.567 0.5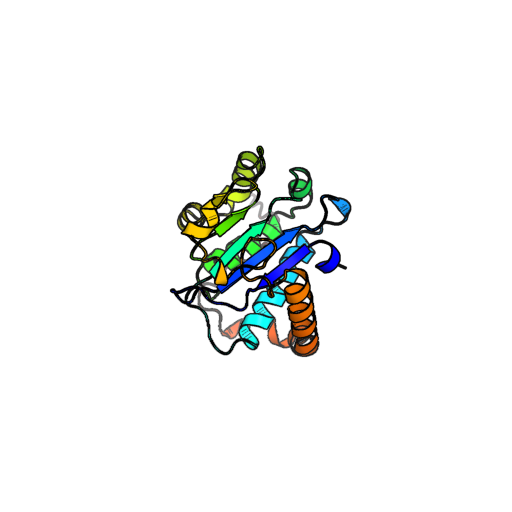70 13.875 1.00 98.19 105 ASN A O 1
ATOM 876 N N . THR A 1 106 ? -4.966 2.766 13.570 1.00 97.25 106 THR A N 1
ATOM 877 C CA . THR A 1 106 ? -3.675 3.177 14.124 1.00 97.25 106 THR A CA 1
ATOM 878 C C . THR A 1 106 ? -3.519 2.739 15.578 1.00 97.25 106 THR A C 1
ATOM 880 O O . THR A 1 106 ? -4.383 3.050 16.405 1.00 97.25 106 THR A O 1
ATOM 883 N N . PRO A 1 107 ? -2.415 2.057 15.925 1.00 96.06 107 PRO A N 1
ATOM 884 C CA . PRO A 1 107 ? -2.207 1.540 17.267 1.00 96.06 107 PRO A CA 1
ATOM 885 C C . PRO A 1 107 ? -1.668 2.618 18.226 1.00 96.06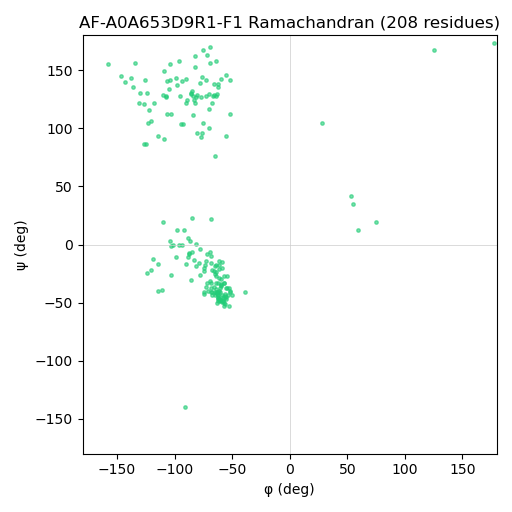 107 PRO A C 1
ATOM 887 O O . PRO A 1 107 ? -1.039 3.578 17.779 1.00 96.06 107 PRO A O 1
ATOM 890 N N . PRO A 1 108 ? -1.760 2.419 19.558 1.00 96.56 108 PRO A N 1
ATOM 891 C CA . PRO A 1 108 ? -1.215 3.356 20.554 1.00 96.56 108 PRO A CA 1
ATOM 892 C C . PRO A 1 108 ? 0.297 3.615 20.450 1.00 96.56 108 PRO A C 1
ATOM 894 O O . PRO A 1 108 ? 0.821 4.536 21.064 1.00 96.56 108 PRO A O 1
ATOM 897 N N . PHE A 1 109 ? 1.027 2.776 19.712 1.00 96.44 109 PHE A N 1
ATOM 898 C CA . PHE A 1 109 ? 2.465 2.913 19.491 1.00 96.44 109 PHE A CA 1
ATOM 899 C C . PHE A 1 109 ? 2.824 3.595 18.160 1.00 96.44 109 PHE A C 1
ATOM 901 O O . PHE A 1 109 ? 3.994 3.549 17.772 1.00 96.44 109 PHE A O 1
ATOM 908 N N . LEU A 1 110 ? 1.858 4.214 17.468 1.00 97.06 110 LEU A N 1
ATOM 909 C CA . LEU A 1 110 ? 2.067 4.887 16.182 1.00 97.06 110 LEU A CA 1
ATOM 910 C C . LEU A 1 110 ? 3.255 5.859 16.215 1.00 97.06 110 LEU A C 1
ATOM 912 O O . LEU A 1 110 ? 4.092 5.812 15.320 1.00 97.06 110 LEU A O 1
ATOM 916 N N . ASP A 1 111 ? 3.398 6.659 17.273 1.00 96.62 111 ASP A N 1
ATOM 917 C CA . ASP A 1 111 ? 4.488 7.638 17.397 1.00 96.62 111 ASP A CA 1
ATOM 918 C C . ASP A 1 111 ? 5.880 7.001 17.295 1.00 96.62 111 ASP A C 1
ATOM 920 O O . ASP A 1 111 ? 6.802 7.587 16.728 1.00 96.62 111 ASP A O 1
ATOM 924 N N . LYS A 1 112 ? 6.042 5.763 17.782 1.00 97.19 112 LYS A N 1
ATOM 925 C CA . LYS A 1 112 ? 7.305 5.015 17.667 1.00 97.19 112 LYS A CA 1
ATOM 926 C C . LYS A 1 112 ? 7.561 4.572 16.229 1.00 97.19 112 LYS A C 1
ATOM 928 O O . LYS A 1 112 ? 8.696 4.636 15.764 1.00 97.19 112 LYS A O 1
ATOM 933 N N . CYS A 1 113 ? 6.515 4.141 15.522 1.00 96.31 113 CYS A N 1
ATOM 934 C CA . CYS A 1 113 ? 6.598 3.839 14.094 1.00 96.31 113 CYS A CA 1
ATOM 935 C C . CYS A 1 113 ? 6.953 5.101 13.298 1.00 96.31 113 CYS A C 1
ATOM 937 O O . CYS A 1 113 ? 7.849 5.063 12.458 1.00 96.31 113 CYS A O 1
ATOM 939 N N . MET A 1 114 ? 6.323 6.233 13.617 1.00 95.88 114 MET A N 1
ATOM 940 C CA . MET A 1 114 ? 6.601 7.504 12.955 1.00 95.88 114 MET A CA 1
ATOM 941 C C . MET A 1 114 ? 8.018 7.994 13.229 1.00 95.88 114 MET A C 1
ATOM 943 O O . MET A 1 114 ? 8.707 8.370 12.288 1.00 95.88 114 MET A O 1
ATOM 947 N N . ALA A 1 115 ? 8.508 7.910 14.467 1.00 96.38 115 ALA A N 1
ATOM 948 C CA . ALA A 1 115 ? 9.894 8.246 14.793 1.00 96.38 115 ALA A CA 1
ATOM 949 C C . ALA A 1 115 ? 10.910 7.414 13.986 1.00 96.38 115 ALA A C 1
ATOM 951 O O . ALA A 1 115 ? 11.967 7.922 13.618 1.00 96.38 115 ALA A O 1
ATOM 952 N N . PHE A 1 116 ? 10.576 6.157 13.678 1.00 96.69 116 PHE A N 1
ATOM 953 C CA . PHE A 1 116 ? 11.404 5.278 12.854 1.00 96.69 116 PHE A CA 1
ATOM 954 C C . PHE A 1 116 ? 11.363 5.634 11.355 1.00 96.69 116 PHE A C 1
ATOM 956 O O . PHE A 1 116 ? 12.400 5.599 10.698 1.00 96.69 116 PHE A O 1
ATOM 963 N N . VAL A 1 117 ? 10.190 5.978 10.805 1.00 94.75 117 VAL A N 1
ATOM 964 C CA . VAL A 1 117 ? 10.008 6.239 9.359 1.00 94.75 117 VAL A CA 1
ATOM 965 C C . VAL A 1 117 ? 10.335 7.686 8.966 1.00 94.75 117 VAL A C 1
ATOM 967 O O . VAL A 1 117 ? 10.817 7.927 7.861 1.00 94.75 117 VAL A O 1
ATOM 970 N N . ARG A 1 118 ? 10.132 8.656 9.864 1.00 94.88 118 ARG A N 1
ATOM 971 C CA . ARG A 1 118 ? 10.290 10.097 9.593 1.00 94.88 118 ARG A CA 1
ATOM 972 C C . ARG A 1 118 ? 11.636 10.506 8.978 1.00 94.88 118 ARG A C 1
ATOM 974 O O . ARG A 1 118 ? 11.605 11.361 8.101 1.00 94.88 118 ARG A O 1
ATOM 981 N N . PRO A 1 119 ? 12.793 9.914 9.338 1.00 95.94 119 PRO A N 1
ATOM 982 C CA . PRO A 1 119 ? 14.071 10.236 8.694 1.00 95.94 119 PRO A CA 1
ATOM 983 C C . PRO A 1 119 ? 14.133 9.936 7.187 1.00 95.94 119 PRO A C 1
ATOM 985 O O . PRO A 1 119 ? 15.064 10.382 6.522 1.00 95.94 119 PRO A O 1
ATOM 988 N N . PHE A 1 120 ? 13.184 9.161 6.655 1.00 95.94 120 PHE A N 1
ATOM 989 C CA . PHE A 1 120 ? 13.102 8.795 5.240 1.00 95.94 120 PHE A CA 1
ATOM 990 C C . PHE A 1 120 ? 12.025 9.581 4.473 1.00 95.94 120 PHE A C 1
ATOM 992 O O . PHE A 1 120 ? 11.866 9.366 3.272 1.00 95.94 120 PHE A O 1
ATOM 999 N N . LEU A 1 121 ? 11.277 10.459 5.149 1.00 95.50 121 LEU A N 1
ATOM 1000 C CA . LEU A 1 121 ? 10.230 11.289 4.554 1.00 95.50 121 LEU A CA 1
ATOM 1001 C C . LEU A 1 121 ? 10.769 12.687 4.255 1.00 95.50 121 LEU A C 1
ATOM 1003 O O . LEU A 1 121 ? 11.446 13.282 5.097 1.00 95.50 121 LEU A O 1
ATOM 1007 N N . ASN A 1 122 ? 10.423 13.234 3.090 1.00 94.81 122 ASN A N 1
ATOM 1008 C CA . ASN A 1 122 ? 10.557 14.672 2.870 1.00 94.81 122 ASN A CA 1
ATOM 1009 C C . ASN A 1 122 ? 9.425 15.428 3.607 1.00 94.81 122 ASN A C 1
ATOM 1011 O O . ASN A 1 122 ? 8.475 14.819 4.107 1.00 94.81 122 ASN A O 1
ATOM 1015 N N . SER A 1 123 ? 9.542 16.753 3.736 1.00 94.81 123 SER A N 1
ATOM 1016 C CA . SER A 1 123 ? 8.563 17.555 4.486 1.00 94.81 123 SER A CA 1
ATOM 1017 C C . SER A 1 123 ? 7.165 17.505 3.871 1.00 94.81 123 SER A C 1
ATOM 1019 O O . SER A 1 123 ? 6.196 17.349 4.603 1.00 94.81 123 SER A O 1
ATOM 1021 N N . GLU A 1 124 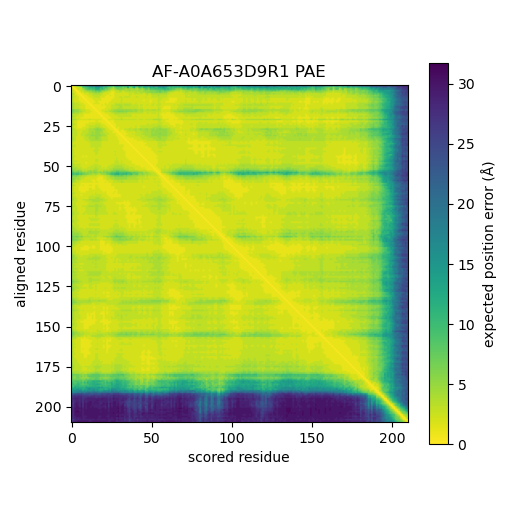? 7.075 17.565 2.542 1.00 94.69 124 GLU A N 1
ATOM 1022 C CA . GLU A 1 124 ? 5.809 17.547 1.801 1.00 94.69 124 GLU A CA 1
ATOM 1023 C C . GLU A 1 124 ? 5.035 16.241 2.047 1.00 94.69 124 GLU A C 1
ATOM 1025 O O . GLU A 1 124 ? 3.862 16.250 2.403 1.00 94.69 124 GLU A O 1
ATOM 1030 N N . VAL A 1 125 ? 5.715 15.100 1.963 1.00 95.75 125 VAL A N 1
ATOM 1031 C CA . VAL A 1 125 ? 5.119 13.774 2.163 1.00 95.75 125 VAL A CA 1
ATOM 1032 C C . VAL A 1 125 ? 4.794 13.536 3.637 1.00 95.75 125 VAL A C 1
ATOM 1034 O O . VAL A 1 125 ? 3.804 12.879 3.955 1.00 95.75 125 VAL A O 1
ATOM 1037 N N . ALA A 1 126 ? 5.590 14.085 4.560 1.00 95.88 126 ALA A N 1
ATOM 1038 C CA . ALA A 1 126 ? 5.272 14.029 5.982 1.00 95.88 126 ALA A CA 1
ATOM 1039 C C . ALA A 1 126 ? 3.977 14.792 6.324 1.00 95.88 126 ALA A C 1
ATOM 1041 O O . ALA A 1 126 ? 3.251 14.366 7.221 1.00 95.88 126 ALA A O 1
ATOM 1042 N N . GLU A 1 127 ? 3.683 15.885 5.615 1.00 96.81 127 GLU A N 1
ATOM 1043 C CA . GLU A 1 127 ? 2.452 16.674 5.768 1.00 96.81 127 GLU A CA 1
ATOM 1044 C C . GLU A 1 127 ? 1.219 15.988 5.156 1.00 96.81 127 GLU A C 1
ATOM 1046 O O . GLU A 1 127 ? 0.101 16.242 5.597 1.00 96.81 127 GLU A O 1
ATOM 1051 N N . MET A 1 128 ? 1.413 15.068 4.204 1.00 97.19 128 MET A N 1
ATOM 1052 C CA . MET A 1 128 ? 0.346 14.273 3.573 1.00 97.19 128 MET A CA 1
ATOM 1053 C C . MET A 1 128 ? -0.162 13.102 4.436 1.00 97.19 128 MET A C 1
ATOM 1055 O O . MET A 1 128 ? -1.055 12.368 4.010 1.00 97.19 128 MET A O 1
ATOM 1059 N N . LEU A 1 129 ? 0.428 12.860 5.611 1.00 97.81 129 LEU A N 1
ATOM 1060 C CA . LEU A 1 129 ? 0.064 11.735 6.474 1.00 97.81 129 LEU A CA 1
ATOM 1061 C C . LEU A 1 129 ? -1.172 12.037 7.325 1.00 97.81 129 LEU A C 1
ATOM 1063 O O . LEU A 1 129 ? -1.193 12.973 8.123 1.00 97.81 129 LEU A O 1
ATOM 1067 N N . HIS A 1 130 ? -2.154 11.145 7.248 1.00 98.38 130 HIS A N 1
ATOM 1068 C CA . HIS A 1 130 ? -3.373 11.178 8.044 1.00 98.38 130 HIS A CA 1
ATOM 1069 C C . HIS A 1 130 ? -3.537 9.864 8.809 1.00 98.38 130 HIS A C 1
ATOM 1071 O O . HIS A 1 130 ? -3.422 8.776 8.244 1.00 98.38 130 HIS A O 1
ATOM 1077 N N . SER A 1 131 ? -3.801 9.953 10.110 1.00 98.19 131 SER A N 1
ATOM 1078 C CA . SER A 1 131 ? -4.034 8.797 10.975 1.00 98.19 131 SER A CA 1
ATOM 1079 C C . SER A 1 131 ? -5.505 8.672 11.350 1.00 98.19 131 SER A C 1
ATOM 1081 O O . SER A 1 131 ? -6.188 9.655 11.636 1.00 98.19 131 SER A O 1
ATOM 1083 N N . HIS A 1 132 ? -5.985 7.432 11.378 1.00 98.44 132 HIS A N 1
ATOM 1084 C CA . HIS A 1 132 ? -7.369 7.102 11.682 1.00 98.44 132 HIS A CA 1
ATOM 1085 C C . HIS A 1 132 ? -7.414 6.002 12.743 1.00 98.44 132 HIS A C 1
ATOM 1087 O O . HIS A 1 132 ? -6.868 4.907 12.562 1.00 98.44 132 HIS A O 1
ATOM 1093 N N . LEU A 1 133 ? -8.077 6.302 13.862 1.00 98.12 133 LEU A N 1
ATOM 1094 C CA . LEU A 1 133 ? -8.289 5.341 14.942 1.00 98.12 133 LEU A CA 1
ATOM 1095 C C . LEU A 1 133 ? -9.154 4.159 14.467 1.00 98.12 133 LEU A C 1
ATOM 1097 O O . LEU A 1 133 ? -9.895 4.296 13.490 1.00 98.12 133 LEU A O 1
ATOM 1101 N N . PRO A 1 134 ? -9.082 3.001 15.146 1.00 96.62 134 PRO A N 1
ATOM 1102 C CA . PRO A 1 134 ? -10.003 1.897 14.892 1.00 96.62 134 PRO A CA 1
ATOM 1103 C C . PRO A 1 134 ? -11.469 2.347 14.948 1.00 96.62 134 PRO A C 1
ATOM 1105 O O . PRO A 1 134 ? -11.824 3.181 15.780 1.00 96.62 134 PRO A O 1
ATOM 1108 N N . ASP A 1 135 ? -12.293 1.803 14.049 1.00 94.00 135 ASP A N 1
ATOM 1109 C CA . ASP A 1 135 ? -13.741 2.060 13.930 1.00 94.00 135 ASP A CA 1
ATOM 1110 C C . ASP A 1 135 ? -14.140 3.531 13.668 1.00 94.00 135 ASP A C 1
ATOM 1112 O O . ASP A 1 135 ? -15.311 3.898 13.743 1.00 94.00 135 ASP A O 1
ATOM 1116 N N . SER A 1 136 ? -13.167 4.376 13.322 1.00 96.56 136 SER A N 1
ATOM 1117 C CA . SER A 1 136 ? -13.362 5.773 12.941 1.00 96.56 136 SER A CA 1
ATOM 1118 C C . SER A 1 136 ? -13.907 5.913 11.517 1.00 96.56 136 SER A C 1
ATOM 1120 O O . SER A 1 136 ? -13.465 5.219 10.602 1.00 96.56 136 SER A O 1
ATOM 1122 N N . ASP A 1 137 ? -14.774 6.900 11.298 1.00 97.00 137 ASP A N 1
ATOM 1123 C CA . ASP A 1 137 ? -15.287 7.288 9.978 1.00 97.00 137 ASP A CA 1
ATOM 1124 C C . ASP A 1 137 ? -14.475 8.420 9.317 1.00 97.00 137 ASP A C 1
ATOM 1126 O O . ASP A 1 137 ? -14.750 8.814 8.183 1.00 97.00 137 ASP A O 1
ATOM 1130 N N . THR A 1 138 ? -13.435 8.927 9.990 1.00 98.19 138 THR A N 1
ATOM 1131 C CA . THR A 1 138 ? -12.652 10.088 9.531 1.00 98.19 138 THR A CA 1
ATOM 1132 C C . THR A 1 138 ? -11.954 9.885 8.187 1.00 98.19 138 THR A C 1
ATOM 1134 O O . THR A 1 138 ? -11.652 10.870 7.519 1.00 98.19 138 THR A O 1
ATOM 1137 N N . LEU A 1 139 ? -11.731 8.641 7.744 1.00 98.25 139 LEU A N 1
ATOM 1138 C CA . LEU A 1 139 ? -11.229 8.358 6.393 1.00 98.25 139 LEU A CA 1
ATOM 1139 C C . LEU A 1 139 ? -12.182 8.889 5.313 1.00 98.25 139 LEU A C 1
ATOM 1141 O O . LEU A 1 139 ? -11.725 9.369 4.277 1.00 98.25 139 LEU A O 1
ATOM 1145 N N . TYR A 1 140 ? -13.495 8.845 5.557 1.00 97.75 140 TYR A N 1
ATOM 1146 C CA . TYR A 1 140 ? -14.509 9.219 4.568 1.00 97.75 140 TYR A CA 1
ATOM 1147 C C . TYR A 1 140 ? -14.527 10.714 4.240 1.00 97.75 140 TYR A C 1
ATOM 1149 O O . TYR A 1 140 ? -15.172 11.120 3.278 1.00 97.75 140 TYR A O 1
ATOM 1157 N N . GLN A 1 141 ? -13.799 11.526 5.010 1.00 96.69 141 GLN A N 1
ATOM 1158 C CA . GLN A 1 141 ? -13.558 12.937 4.706 1.00 96.69 141 GLN A CA 1
ATOM 1159 C C . GLN A 1 141 ? -12.543 13.121 3.565 1.00 96.69 141 GLN A C 1
ATOM 1161 O O . GLN A 1 141 ? -12.515 14.179 2.946 1.00 96.69 141 GLN A O 1
ATOM 1166 N N . PHE A 1 142 ? -11.724 12.101 3.292 1.00 96.94 142 PHE A N 1
ATOM 1167 C CA . PHE A 1 142 ? -10.643 12.132 2.302 1.00 96.94 142 PHE A CA 1
ATOM 1168 C C . PHE A 1 142 ? -10.902 11.182 1.134 1.00 96.94 142 PHE A C 1
ATOM 1170 O O . PHE A 1 142 ? -10.617 11.510 -0.014 1.00 96.94 142 PHE A O 1
ATOM 1177 N N . VAL A 1 143 ? -11.442 9.995 1.425 1.00 97.75 143 VAL A N 1
ATOM 1178 C CA . VAL A 1 143 ? -11.713 8.960 0.426 1.00 97.75 143 VAL A CA 1
ATOM 1179 C C . VAL A 1 143 ? -13.202 8.612 0.449 1.00 97.75 143 VAL A C 1
ATOM 1181 O O . VAL A 1 143 ? -13.686 8.077 1.450 1.00 97.75 143 VAL A O 1
ATOM 1184 N N . PRO A 1 144 ? -13.950 8.867 -0.639 1.00 96.94 144 PRO A N 1
ATOM 1185 C CA . PRO A 1 144 ? -15.367 8.540 -0.701 1.00 96.94 144 PRO A CA 1
ATOM 1186 C C . PRO A 1 144 ? -15.627 7.047 -0.500 1.00 96.94 144 PRO A C 1
ATOM 1188 O O . PRO A 1 144 ? -14.924 6.198 -1.048 1.00 96.94 144 PRO A O 1
ATOM 1191 N N . ARG A 1 145 ? -16.713 6.718 0.207 1.00 96.88 145 ARG A N 1
ATOM 1192 C CA . ARG A 1 145 ? -17.096 5.324 0.500 1.00 96.88 145 ARG A CA 1
ATOM 1193 C C . ARG A 1 145 ? -17.237 4.459 -0.753 1.00 96.88 145 ARG A C 1
ATOM 1195 O O . ARG A 1 145 ? -16.794 3.319 -0.737 1.00 96.88 145 ARG A O 1
ATOM 1202 N N . ARG A 1 146 ? -17.757 5.012 -1.852 1.00 96.88 146 ARG A N 1
ATOM 1203 C CA . ARG A 1 146 ? -17.895 4.301 -3.140 1.00 96.88 146 ARG A CA 1
ATOM 1204 C C . ARG A 1 146 ? -16.567 3.829 -3.750 1.00 96.88 146 ARG A C 1
ATOM 1206 O O . ARG A 1 146 ? -16.554 3.007 -4.661 1.00 96.88 146 ARG A O 1
ATOM 1213 N N . CYS A 1 147 ? -15.446 4.394 -3.297 1.00 97.50 147 CYS A N 1
ATOM 1214 C CA . CYS A 1 147 ? -14.114 3.996 -3.740 1.00 97.50 147 CYS A CA 1
ATOM 1215 C C . CYS A 1 147 ? -13.535 2.855 -2.901 1.00 97.50 147 CYS A C 1
ATOM 1217 O O . CYS A 1 147 ? -12.494 2.321 -3.266 1.00 97.50 147 CYS A O 1
ATOM 1219 N N . LEU A 1 148 ? -14.165 2.505 -1.777 1.00 98.31 148 LEU A N 1
ATOM 1220 C CA . LEU A 1 148 ? -13.636 1.570 -0.792 1.00 98.31 148 LEU A CA 1
ATOM 1221 C C . LEU A 1 148 ? -14.320 0.195 -0.884 1.00 98.31 148 LEU A C 1
ATOM 1223 O O . LEU A 1 148 ? -15.471 0.108 -1.317 1.00 98.31 148 LEU A O 1
ATOM 1227 N N . PRO A 1 149 ? -13.647 -0.882 -0.442 1.00 98.12 149 PRO A N 1
ATOM 1228 C CA . PRO A 1 149 ? -14.269 -2.194 -0.312 1.00 98.12 149 PRO A CA 1
ATOM 1229 C C . PRO A 1 149 ? -15.251 -2.256 0.869 1.00 98.12 149 PRO A C 1
ATOM 1231 O O . PRO A 1 149 ? -15.174 -1.455 1.809 1.00 98.12 149 PRO A O 1
ATOM 1234 N N . ALA A 1 150 ? -16.114 -3.270 0.868 1.00 98.12 150 ALA A N 1
ATOM 1235 C CA . ALA A 1 150 ? -17.082 -3.567 1.919 1.00 98.12 150 ALA A CA 1
ATOM 1236 C C . ALA A 1 150 ? -16.443 -3.644 3.317 1.00 98.12 150 ALA A C 1
ATOM 1238 O O . ALA A 1 150 ? -17.000 -3.115 4.280 1.00 98.12 150 ALA A O 1
ATOM 1239 N N . GLU A 1 151 ? -15.245 -4.230 3.443 1.00 97.38 151 GLU A N 1
ATOM 1240 C CA . GLU A 1 151 ? -14.525 -4.339 4.722 1.00 97.38 151 GLU A CA 1
ATOM 1241 C 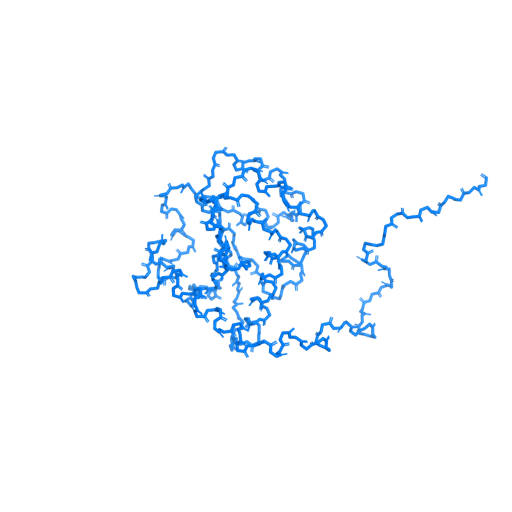C . GLU A 1 151 ? -14.117 -2.983 5.321 1.00 97.38 151 GLU A C 1
ATOM 1243 O O . GLU A 1 151 ? -13.839 -2.903 6.516 1.00 97.38 151 GLU A O 1
ATOM 1248 N N . TYR A 1 152 ? -14.115 -1.923 4.510 1.00 97.50 152 TYR A N 1
ATOM 1249 C CA . TYR A 1 152 ? -13.855 -0.543 4.926 1.00 97.50 152 TYR A CA 1
ATOM 1250 C C . TYR A 1 152 ? -15.123 0.326 4.844 1.00 97.50 152 TYR A C 1
ATOM 1252 O O . TYR A 1 152 ? -15.046 1.555 4.808 1.00 97.50 152 TYR A O 1
ATOM 1260 N N . GLY A 1 153 ? -16.302 -0.308 4.817 1.00 96.44 153 GLY A N 1
ATOM 1261 C CA . GLY A 1 153 ? -17.610 0.347 4.797 1.00 96.44 153 GLY A CA 1
ATOM 1262 C C . GLY A 1 153 ? -17.992 0.963 3.450 1.00 96.44 153 GLY A C 1
ATOM 1263 O O . GLY A 1 153 ? -18.852 1.848 3.425 1.00 96.44 153 GLY A O 1
ATOM 1264 N N . GLY A 1 154 ? -17.345 0.543 2.362 1.00 96.81 154 GLY A N 1
ATOM 1265 C CA . GLY A 1 154 ? -17.648 0.983 1.004 1.00 96.81 154 GLY A CA 1
ATOM 1266 C C . GLY A 1 154 ? -18.678 0.113 0.283 1.00 96.81 154 GLY A C 1
ATOM 1267 O O . GLY A 1 154 ? -19.673 -0.297 0.883 1.00 96.81 154 GLY A O 1
ATOM 1268 N N . GLU A 1 155 ? -18.454 -0.136 -1.006 1.00 95.31 155 GLU A N 1
ATOM 1269 C CA . GLU A 1 155 ? -19.400 -0.851 -1.872 1.00 95.31 155 GLU A CA 1
ATOM 1270 C C . GLU A 1 155 ? -19.553 -2.329 -1.456 1.00 95.31 155 GLU A C 1
ATOM 1272 O O . GLU A 1 155 ? -18.543 -3.030 -1.361 1.00 95.31 155 GLU A O 1
ATOM 1277 N N . PRO A 1 156 ? -20.784 -2.843 -1.243 1.00 92.81 156 PRO A N 1
ATOM 1278 C CA . PRO A 1 156 ? -21.004 -4.206 -0.744 1.00 92.81 156 PRO A CA 1
ATOM 1279 C C . PRO A 1 156 ? -20.435 -5.319 -1.632 1.00 92.81 156 PRO A C 1
ATOM 1281 O O . PRO A 1 156 ? -19.969 -6.334 -1.118 1.00 92.81 156 PRO A O 1
ATOM 1284 N N . ASP A 1 157 ? -20.455 -5.124 -2.953 1.00 95.06 157 ASP A N 1
ATOM 1285 C CA . ASP A 1 157 ? -19.987 -6.120 -3.925 1.00 95.06 157 ASP A CA 1
ATOM 1286 C C . ASP A 1 157 ? -18.462 -6.074 -4.139 1.00 95.06 157 ASP A C 1
ATOM 1288 O O . ASP A 1 157 ? -17.873 -6.999 -4.704 1.00 95.06 157 ASP A O 1
ATOM 1292 N N . LEU A 1 158 ? -17.797 -5.016 -3.661 1.00 96.69 158 LEU A N 1
ATOM 1293 C CA . LEU A 1 158 ? -16.352 -4.855 -3.755 1.00 96.69 158 LEU A CA 1
ATOM 1294 C C . LEU A 1 158 ? -15.694 -5.403 -2.488 1.00 96.69 158 LEU A C 1
ATOM 1296 O O . LEU A 1 158 ? -15.700 -4.756 -1.448 1.00 96.69 158 LEU A O 1
ATOM 1300 N N . THR A 1 159 ? -15.092 -6.588 -2.562 1.00 98.00 159 THR A N 1
ATOM 1301 C CA . THR A 1 159 ? -14.429 -7.217 -1.404 1.00 98.00 159 THR A CA 1
ATOM 1302 C C . THR A 1 159 ? -12.916 -7.219 -1.559 1.00 98.00 159 THR A C 1
ATOM 1304 O O . THR A 1 159 ? -12.395 -7.342 -2.672 1.00 98.00 159 THR A O 1
ATOM 1307 N N . CYS A 1 160 ? -12.187 -7.148 -0.445 1.00 97.50 160 CYS A N 1
ATOM 1308 C CA . CYS A 1 160 ? -10.727 -7.245 -0.466 1.00 97.50 160 CYS A CA 1
ATOM 1309 C C . CYS A 1 160 ? -10.250 -8.585 -1.042 1.00 97.50 160 CYS A C 1
ATOM 1311 O O . CYS A 1 160 ? -9.260 -8.628 -1.766 1.00 97.50 160 CYS A O 1
ATOM 1313 N N . GLU A 1 161 ? -10.965 -9.674 -0.749 1.00 96.56 161 GLU A N 1
ATOM 1314 C CA . GLU A 1 161 ? -10.664 -11.005 -1.290 1.00 96.56 161 GLU A CA 1
ATOM 1315 C C . GLU A 1 161 ? -10.916 -11.088 -2.805 1.00 96.56 161 GLU A C 1
ATOM 1317 O O . GLU A 1 161 ? -10.116 -11.668 -3.541 1.00 96.56 161 GLU A O 1
ATOM 1322 N N . GLY A 1 162 ? -12.000 -10.479 -3.297 1.00 97.38 162 GLY A N 1
ATOM 1323 C CA . GLY A 1 162 ? -12.268 -10.376 -4.732 1.00 97.38 162 GLY A CA 1
ATOM 1324 C C . GLY A 1 162 ? -11.183 -9.579 -5.457 1.00 97.38 162 GLY A C 1
ATOM 1325 O O . GLY A 1 162 ? -10.611 -10.069 -6.430 1.00 97.38 162 GLY A O 1
ATOM 1326 N N . LEU A 1 163 ? -10.835 -8.407 -4.916 1.00 97.25 163 LEU A N 1
ATOM 1327 C CA . LEU A 1 163 ? -9.757 -7.551 -5.420 1.00 97.25 163 LEU A CA 1
ATOM 1328 C C . LEU A 1 163 ? -8.417 -8.279 -5.457 1.00 97.25 163 LEU A C 1
ATOM 1330 O O . LEU A 1 163 ? -7.703 -8.222 -6.456 1.00 97.25 163 LEU A O 1
ATOM 1334 N N . LYS A 1 164 ? -8.082 -8.994 -4.380 1.00 96.44 164 LYS A N 1
ATOM 1335 C CA . LYS A 1 164 ? -6.867 -9.801 -4.303 1.00 96.44 164 LYS A CA 1
ATOM 1336 C C . LYS A 1 164 ? -6.810 -10.802 -5.448 1.00 96.44 164 LYS A C 1
ATOM 1338 O O . LYS A 1 164 ? -5.801 -10.871 -6.141 1.00 96.44 164 LYS A O 1
ATOM 1343 N N . ARG A 1 165 ? -7.882 -11.569 -5.655 1.00 96.44 165 ARG A N 1
ATOM 1344 C CA . ARG A 1 165 ? -7.945 -12.578 -6.719 1.00 96.44 165 ARG A CA 1
ATOM 1345 C C . ARG A 1 165 ? -7.788 -11.952 -8.098 1.00 96.44 165 ARG A C 1
ATOM 1347 O O . ARG A 1 165 ? -6.956 -12.411 -8.871 1.00 96.44 165 ARG A O 1
ATOM 1354 N N . GLU A 1 166 ? -8.529 -10.881 -8.367 1.00 96.12 166 GLU A N 1
ATOM 1355 C CA . GLU A 1 166 ? -8.466 -10.163 -9.640 1.00 96.12 166 GLU A CA 1
ATOM 1356 C C . GLU A 1 166 ? -7.048 -9.665 -9.937 1.00 96.12 166 GLU A C 1
ATOM 1358 O O . GLU A 1 166 ? -6.511 -9.904 -11.022 1.00 96.12 166 GLU A O 1
ATOM 1363 N N . TRP A 1 167 ? -6.409 -9.020 -8.960 1.00 95.69 167 TRP A N 1
ATOM 1364 C CA . TRP A 1 167 ? -5.055 -8.511 -9.133 1.00 95.69 167 TRP A CA 1
ATOM 1365 C C . TRP A 1 167 ? -4.016 -9.615 -9.254 1.00 95.69 167 TRP A C 1
ATOM 1367 O O . TRP A 1 167 ? -3.099 -9.487 -10.062 1.00 95.69 167 TRP A O 1
ATOM 1377 N N . MET A 1 168 ? -4.161 -10.710 -8.510 1.00 95.38 168 MET A N 1
ATOM 1378 C CA . MET A 1 168 ? -3.286 -11.870 -8.660 1.00 95.38 168 MET A CA 1
ATOM 1379 C C . MET A 1 168 ? -3.401 -12.473 -10.062 1.00 95.38 168 MET A C 1
ATOM 1381 O O . MET A 1 168 ? -2.377 -12.710 -10.706 1.00 95.38 168 MET A O 1
ATOM 1385 N N . ASP A 1 169 ? -4.619 -12.641 -10.579 1.00 96.25 169 ASP A N 1
ATOM 1386 C CA . ASP A 1 169 ? -4.845 -13.112 -11.947 1.00 96.25 169 ASP A CA 1
ATOM 1387 C C . ASP A 1 169 ? -4.249 -12.140 -12.973 1.00 96.25 169 ASP A C 1
ATOM 1389 O O . ASP A 1 169 ? -3.629 -12.563 -13.953 1.00 96.25 169 ASP A O 1
ATOM 1393 N N . LYS A 1 170 ? -4.384 -10.828 -12.742 1.00 96.12 170 LYS A N 1
ATOM 1394 C CA . LYS A 1 170 ? -3.794 -9.795 -13.599 1.00 96.12 170 LYS A CA 1
ATOM 1395 C C . LYS A 1 170 ? -2.268 -9.870 -13.593 1.00 96.12 170 LYS A C 1
ATOM 1397 O O . LYS A 1 170 ? -1.671 -9.967 -14.659 1.00 96.12 170 LYS A O 1
ATOM 1402 N N . VAL A 1 171 ? -1.630 -9.909 -12.426 1.00 95.94 171 VAL A N 1
ATOM 1403 C CA . VAL A 1 171 ? -0.168 -10.044 -12.301 1.00 95.94 171 VAL A CA 1
ATOM 1404 C C . VAL A 1 171 ? 0.331 -11.301 -13.014 1.00 95.94 171 VAL A C 1
ATOM 1406 O O . VAL A 1 171 ? 1.315 -11.242 -13.749 1.00 95.94 171 VAL A O 1
ATOM 1409 N N . MET A 1 172 ? -0.379 -12.422 -12.872 1.00 95.88 172 MET A N 1
ATOM 1410 C CA . MET A 1 172 ? -0.023 -13.670 -13.551 1.00 95.88 172 MET A CA 1
ATOM 1411 C C . MET A 1 172 ? -0.152 -13.575 -15.077 1.00 95.88 172 MET A C 1
ATOM 1413 O O . MET A 1 172 ? 0.702 -14.112 -15.783 1.00 95.88 172 MET A O 1
ATOM 1417 N N . LYS A 1 173 ? -1.148 -1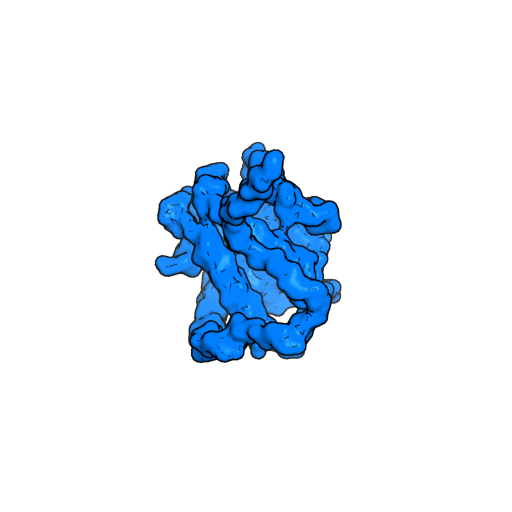2.849 -15.605 1.00 97.31 173 LYS A N 1
ATOM 1418 C CA . LYS A 1 173 ? -1.258 -12.569 -17.051 1.00 97.31 173 LYS A CA 1
ATOM 1419 C C . LYS A 1 173 ? -0.072 -11.759 -17.582 1.00 97.31 173 LYS A C 1
ATOM 1421 O O . LYS A 1 173 ? 0.349 -11.976 -18.711 1.00 97.31 173 LYS A O 1
ATOM 1426 N N . PHE A 1 174 ? 0.493 -10.871 -16.766 1.00 96.88 174 PHE A N 1
ATOM 1427 C CA . PHE A 1 174 ? 1.665 -10.060 -17.115 1.00 96.88 174 PHE A CA 1
ATOM 1428 C C . PHE A 1 174 ? 3.000 -10.713 -16.720 1.00 96.88 174 PHE A C 1
ATOM 1430 O O . PHE A 1 174 ? 4.046 -10.068 -16.776 1.00 96.88 174 PHE A O 1
ATOM 1437 N N . ARG A 1 175 ? 3.014 -12.002 -16.357 1.00 95.50 175 ARG A N 1
ATOM 1438 C CA . ARG A 1 175 ? 4.233 -12.686 -15.901 1.00 95.50 175 ARG A CA 1
ATOM 1439 C C . ARG A 1 175 ? 5.375 -12.617 -16.917 1.00 95.50 175 ARG A C 1
ATOM 1441 O O . ARG A 1 175 ? 6.509 -12.384 -16.520 1.00 95.50 175 ARG A O 1
ATOM 1448 N N . GLU A 1 176 ? 5.108 -12.841 -18.202 1.00 96.06 176 GLU A N 1
ATOM 1449 C CA . GLU A 1 176 ? 6.155 -12.792 -19.237 1.00 96.06 176 GLU A CA 1
ATOM 1450 C C . GLU A 1 176 ? 6.757 -11.393 -19.366 1.00 96.06 176 GLU A C 1
ATOM 1452 O O . GLU A 1 176 ? 7.975 -11.258 -19.408 1.00 96.06 176 GLU A O 1
ATOM 1457 N N . TYR A 1 177 ? 5.912 -10.359 -19.320 1.00 95.38 177 TYR A N 1
ATOM 1458 C CA . TYR A 1 177 ? 6.348 -8.965 -19.277 1.00 95.38 177 TYR A CA 1
ATOM 1459 C C . TYR A 1 177 ? 7.251 -8.690 -18.064 1.00 95.38 177 TYR A C 1
ATOM 1461 O O . TYR A 1 177 ? 8.298 -8.067 -18.203 1.00 95.38 177 TYR A O 1
ATOM 1469 N N . LEU A 1 178 ? 6.872 -9.186 -16.881 1.00 95.00 178 LEU A N 1
ATOM 1470 C CA . LEU A 1 178 ? 7.618 -8.964 -15.639 1.00 95.00 178 LEU A CA 1
ATOM 1471 C C . LEU A 1 178 ? 8.980 -9.678 -15.615 1.00 95.00 178 LEU A C 1
ATOM 1473 O O . LEU A 1 178 ? 9.934 -9.184 -15.018 1.00 95.00 178 LEU A O 1
ATOM 1477 N N . MET A 1 179 ? 9.073 -10.848 -16.249 1.00 94.38 179 MET A N 1
ATOM 1478 C CA . MET A 1 179 ? 10.280 -11.685 -16.257 1.00 94.38 179 MET A CA 1
ATOM 1479 C C . MET A 1 179 ? 11.293 -11.302 -17.346 1.00 94.38 179 MET A C 1
ATOM 1481 O O . MET A 1 179 ? 12.383 -11.869 -17.382 1.00 94.38 179 MET A O 1
ATOM 1485 N N . ASP A 1 180 ? 10.951 -10.371 -18.234 1.00 94.12 180 ASP A N 1
ATOM 1486 C CA . ASP A 1 180 ? 11.824 -9.907 -19.309 1.00 94.12 180 ASP A CA 1
ATOM 1487 C C . ASP A 1 180 ? 12.910 -8.960 -18.768 1.00 94.12 180 ASP A C 1
ATOM 1489 O O . ASP A 1 180 ? 12.699 -7.758 -18.607 1.00 94.12 180 ASP A O 1
ATOM 1493 N N . GLU A 1 181 ? 14.098 -9.510 -18.494 1.00 88.38 181 GLU A N 1
ATOM 1494 C CA . GLU A 1 181 ? 15.241 -8.771 -17.937 1.00 88.38 181 GLU A CA 1
ATOM 1495 C C . GLU A 1 181 ? 15.681 -7.574 -18.787 1.00 88.38 181 GLU A C 1
ATOM 1497 O O . GLU A 1 181 ? 16.190 -6.592 -18.241 1.00 88.38 181 GLU A O 1
ATOM 1502 N N . SER A 1 182 ? 15.443 -7.611 -20.103 1.00 89.50 182 SER A N 1
ATOM 1503 C CA . SER A 1 182 ? 15.827 -6.522 -21.009 1.00 89.50 182 SER A CA 1
ATOM 1504 C C . SER A 1 182 ? 15.081 -5.213 -20.718 1.00 89.50 182 SER A C 1
ATOM 1506 O O . SER A 1 182 ? 15.539 -4.136 -21.099 1.00 89.50 182 SER A O 1
ATOM 1508 N N . ARG A 1 183 ? 13.954 -5.286 -19.995 1.00 86.00 183 ARG A N 1
ATOM 1509 C CA . ARG A 1 183 ? 13.147 -4.126 -19.585 1.00 86.00 183 ARG A CA 1
ATOM 1510 C C . ARG A 1 183 ? 13.687 -3.417 -18.351 1.00 86.00 183 ARG A C 1
ATOM 1512 O O . ARG A 1 183 ? 13.340 -2.263 -18.121 1.00 86.00 183 ARG A O 1
ATOM 1519 N N . TRP A 1 184 ? 14.535 -4.087 -17.573 1.00 86.00 184 TRP A N 1
ATOM 1520 C CA . TRP A 1 184 ? 15.009 -3.598 -16.274 1.00 86.00 184 TRP A CA 1
ATOM 1521 C C . TRP A 1 184 ? 16.445 -3.067 -16.322 1.00 86.00 184 TRP A C 1
ATOM 1523 O O . TRP A 1 184 ? 16.997 -2.661 -15.298 1.00 86.00 184 TRP A O 1
ATOM 1533 N N . THR A 1 185 ? 17.063 -3.055 -17.505 1.00 83.44 185 THR A N 1
ATOM 1534 C CA . THR A 1 185 ? 18.401 -2.497 -17.707 1.00 83.44 185 THR A CA 1
ATOM 1535 C C . THR A 1 185 ? 18.343 -0.997 -17.958 1.00 83.44 185 THR A C 1
ATOM 1537 O O . THR A 1 185 ? 17.609 -0.525 -18.827 1.00 83.44 185 THR A O 1
ATOM 1540 N N . VAL A 1 186 ? 19.165 -0.243 -17.232 1.00 82.38 186 VAL A N 1
ATOM 1541 C CA . VAL A 1 186 ? 19.341 1.192 -17.466 1.00 82.38 186 VAL A CA 1
ATOM 1542 C C . VAL A 1 186 ? 20.239 1.396 -18.683 1.00 82.38 186 VAL A C 1
ATOM 1544 O O . VAL A 1 186 ? 21.361 0.893 -18.731 1.00 82.38 186 VAL A O 1
ATOM 1547 N N . ASP A 1 187 ? 19.769 2.179 -19.650 1.00 83.38 187 ASP A N 1
ATOM 1548 C CA . ASP A 1 187 ? 20.611 2.660 -20.741 1.00 83.38 187 ASP A CA 1
ATOM 1549 C C . ASP A 1 187 ? 21.496 3.815 -20.244 1.00 83.38 187 ASP A C 1
ATOM 1551 O O . ASP A 1 187 ? 21.111 4.988 -20.254 1.00 83.38 187 ASP A O 1
ATOM 1555 N N . GLU A 1 188 ? 22.704 3.472 -19.795 1.00 84.81 188 GLU A N 1
ATOM 1556 C CA . GLU A 1 188 ? 23.694 4.423 -19.275 1.00 84.81 188 GLU A CA 1
ATOM 1557 C C . GLU A 1 188 ? 24.103 5.501 -20.289 1.00 84.81 188 GLU A C 1
ATOM 1559 O O . GLU A 1 188 ? 24.576 6.566 -19.886 1.00 84.81 188 GLU A O 1
ATOM 1564 N N . SER A 1 189 ? 23.900 5.276 -21.593 1.00 86.44 189 SER A N 1
ATOM 1565 C CA . SER A 1 189 ? 24.184 6.299 -22.606 1.00 86.44 189 SER A CA 1
ATOM 1566 C C . SER A 1 189 ? 23.235 7.501 -22.511 1.00 86.44 189 SER A C 1
ATOM 1568 O O . SER A 1 189 ? 23.588 8.603 -22.932 1.00 86.44 189 SER A O 1
ATOM 1570 N N . ARG A 1 190 ? 22.054 7.313 -21.907 1.00 82.31 190 ARG A N 1
ATOM 1571 C CA . ARG A 1 190 ? 21.001 8.330 -21.772 1.00 82.31 190 ARG A CA 1
ATOM 1572 C C . ARG A 1 190 ? 21.027 9.068 -20.431 1.00 82.31 190 ARG A C 1
ATOM 1574 O O . ARG A 1 190 ? 20.189 9.943 -20.212 1.00 82.31 190 ARG A O 1
ATOM 1581 N N . ARG A 1 191 ? 21.958 8.743 -19.526 1.00 81.06 191 ARG A N 1
ATOM 1582 C CA . ARG A 1 191 ? 22.050 9.385 -18.208 1.00 81.06 191 ARG A CA 1
ATOM 1583 C C . ARG A 1 191 ? 22.526 10.834 -18.336 1.00 81.06 191 ARG A C 1
ATOM 1585 O O . ARG A 1 191 ? 23.657 11.101 -18.734 1.00 81.06 191 ARG A O 1
ATOM 1592 N N . THR A 1 192 ? 21.672 11.775 -17.943 1.00 76.56 192 THR A N 1
ATOM 1593 C CA . THR A 1 192 ? 22.002 13.204 -17.874 1.00 76.56 192 THR A CA 1
ATOM 1594 C C . THR A 1 192 ? 22.575 13.556 -16.496 1.00 76.56 192 THR A C 1
ATOM 1596 O O . THR A 1 192 ? 21.918 13.309 -15.488 1.00 76.56 192 THR A O 1
ATOM 1599 N N . GLY A 1 193 ? 23.772 14.148 -16.436 1.00 69.75 193 GLY A N 1
ATOM 1600 C CA . GLY A 1 193 ? 24.428 14.580 -15.189 1.00 69.75 193 GLY A CA 1
ATOM 1601 C C . GLY A 1 193 ? 25.839 14.007 -14.994 1.00 69.75 193 GLY A C 1
ATOM 1602 O O . GLY A 1 193 ? 26.264 13.112 -15.723 1.00 69.75 193 GLY A O 1
ATOM 1603 N N . ASP A 1 194 ? 26.585 14.548 -14.024 1.00 58.56 194 ASP A N 1
ATOM 1604 C CA . ASP A 1 194 ? 27.952 14.107 -13.708 1.00 58.56 194 ASP A CA 1
ATOM 1605 C C . ASP A 1 194 ? 27.942 12.636 -13.245 1.00 58.56 194 ASP A C 1
ATOM 1607 O O . ASP A 1 194 ? 27.070 12.228 -12.476 1.00 58.56 194 ASP A O 1
ATOM 1611 N N . LYS A 1 195 ? 28.906 11.821 -13.699 1.00 55.38 195 LYS A N 1
ATOM 1612 C CA . LYS A 1 195 ? 28.940 10.350 -13.517 1.00 55.38 195 LYS A CA 1
ATOM 1613 C C . LYS A 1 195 ? 29.172 9.894 -12.063 1.00 55.38 195 LYS A C 1
ATOM 1615 O O . LYS A 1 195 ? 29.611 8.767 -11.834 1.00 55.38 195 LYS A O 1
ATOM 1620 N N . ARG A 1 196 ? 28.894 10.734 -11.067 1.00 51.41 196 ARG A N 1
ATOM 1621 C CA . ARG A 1 196 ? 29.087 10.408 -9.652 1.00 51.41 196 ARG A CA 1
ATOM 1622 C C . ARG A 1 196 ? 28.096 9.324 -9.242 1.00 51.41 196 ARG A C 1
ATOM 1624 O O . ARG A 1 196 ? 26.889 9.464 -9.414 1.00 51.41 196 ARG A O 1
ATOM 1631 N N . HIS A 1 197 ? 28.644 8.214 -8.761 1.00 49.31 197 HIS A N 1
ATOM 1632 C CA . HIS A 1 197 ? 27.918 7.049 -8.273 1.00 49.31 197 HIS A CA 1
ATOM 1633 C C . HIS A 1 197 ? 26.860 7.447 -7.234 1.00 49.31 197 HIS A C 1
ATOM 1635 O O . HIS A 1 197 ? 27.192 7.839 -6.120 1.00 49.31 197 HIS A O 1
ATOM 1641 N N . THR A 1 198 ? 25.581 7.291 -7.577 1.00 48.69 198 THR A N 1
ATOM 1642 C CA . THR A 1 198 ? 24.472 7.226 -6.607 1.00 48.69 198 THR A CA 1
ATOM 1643 C C . THR A 1 198 ? 24.244 5.796 -6.099 1.00 48.69 198 THR A C 1
ATOM 1645 O O . THR A 1 198 ? 23.342 5.544 -5.300 1.00 48.69 198 THR A O 1
ATOM 1648 N N . GLY A 1 199 ? 25.086 4.846 -6.522 1.00 45.06 199 GLY A N 1
ATOM 1649 C CA . GLY A 1 199 ? 25.145 3.508 -5.956 1.00 45.06 199 GLY A CA 1
ATOM 1650 C C . GLY A 1 199 ? 25.735 3.546 -4.548 1.00 45.06 199 GLY A C 1
ATOM 1651 O O . GLY A 1 199 ? 26.797 4.120 -4.329 1.00 45.06 199 GLY A O 1
ATOM 1652 N N . MET A 1 200 ? 25.053 2.913 -3.590 1.00 47.56 200 MET A N 1
ATOM 1653 C CA . MET A 1 200 ? 25.645 2.526 -2.306 1.00 47.56 200 MET A CA 1
ATOM 1654 C C . MET A 1 200 ? 26.736 1.474 -2.555 1.00 47.56 200 MET A C 1
ATOM 1656 O O . MET A 1 200 ? 26.521 0.288 -2.315 1.00 47.56 200 MET A O 1
ATOM 1660 N N . GLU A 1 201 ? 27.899 1.896 -3.039 1.00 40.94 201 GLU A N 1
ATOM 1661 C CA . GLU A 1 201 ? 29.134 1.161 -2.803 1.00 40.94 201 GLU A CA 1
ATOM 1662 C C . GLU A 1 201 ? 29.639 1.526 -1.410 1.00 40.94 201 GLU A C 1
ATOM 1664 O O . GLU A 1 201 ? 29.674 2.690 -1.006 1.00 40.94 201 GLU A O 1
ATOM 1669 N N . GLY A 1 202 ? 29.924 0.488 -0.627 1.00 40.81 202 GLY A N 1
ATOM 1670 C CA . GLY A 1 202 ? 30.352 0.612 0.753 1.00 40.81 202 GLY A CA 1
ATOM 1671 C C . GLY A 1 202 ? 31.583 1.500 0.892 1.00 40.81 202 GLY A C 1
ATOM 1672 O O . GLY A 1 202 ? 32.480 1.497 0.055 1.00 40.81 202 GLY A O 1
ATOM 1673 N N . SER A 1 203 ? 31.623 2.228 2.005 1.00 44.91 203 SER A N 1
ATOM 1674 C CA . SER A 1 203 ? 32.803 2.933 2.493 1.00 44.91 203 SER A CA 1
ATOM 1675 C C . SER A 1 203 ? 33.974 1.956 2.645 1.00 44.91 203 SER A C 1
ATOM 1677 O O . SER A 1 203 ? 34.127 1.297 3.673 1.00 44.91 203 SER A O 1
ATOM 1679 N N . PHE A 1 204 ? 34.803 1.851 1.610 1.00 48.56 204 PHE A N 1
ATOM 1680 C CA . PHE A 1 204 ? 36.127 1.257 1.690 1.00 48.56 204 PHE A CA 1
ATOM 1681 C C . PHE A 1 204 ? 37.161 2.348 1.431 1.00 48.56 204 PHE A C 1
ATOM 1683 O O . PHE A 1 204 ? 37.494 2.677 0.302 1.00 48.56 204 PHE A O 1
ATOM 1690 N N . ARG A 1 205 ? 37.613 2.918 2.554 1.00 48.19 205 ARG A N 1
ATOM 1691 C CA . ARG A 1 205 ? 38.944 3.476 2.828 1.00 48.19 205 ARG A CA 1
ATOM 1692 C C . ARG A 1 205 ? 39.723 4.015 1.621 1.00 48.19 205 ARG A C 1
ATOM 1694 O O . ARG A 1 205 ? 40.466 3.274 0.986 1.00 48.19 205 ARG A O 1
ATOM 1701 N N . THR A 1 206 ? 39.768 5.337 1.516 1.00 38.78 206 THR A N 1
ATOM 1702 C CA . THR A 1 206 ? 40.982 6.022 1.058 1.00 38.78 206 THR A CA 1
ATOM 1703 C C . THR A 1 206 ? 41.579 6.740 2.260 1.00 38.78 206 THR A C 1
ATOM 1705 O O . THR A 1 206 ? 41.187 7.845 2.618 1.00 38.78 206 THR A O 1
ATOM 1708 N N . LEU A 1 207 ? 42.466 6.030 2.954 1.00 38.19 207 LEU A N 1
ATOM 1709 C CA . LEU A 1 207 ? 43.369 6.590 3.951 1.00 38.19 207 LEU A CA 1
ATOM 1710 C C . LEU A 1 207 ? 44.526 7.193 3.149 1.00 38.19 207 LEU A C 1
ATOM 1712 O O . LEU A 1 207 ? 45.411 6.464 2.708 1.00 38.19 207 LEU A O 1
ATOM 1716 N N . SER A 1 208 ? 44.480 8.493 2.876 1.00 37.56 208 SER A N 1
ATOM 1717 C CA . SER A 1 208 ? 45.665 9.228 2.436 1.00 37.56 208 SER A CA 1
ATOM 1718 C C . SER A 1 208 ? 46.536 9.442 3.668 1.00 37.56 208 SER A C 1
ATOM 1720 O O . SER A 1 208 ? 46.194 10.223 4.554 1.00 37.56 208 SER A O 1
ATOM 1722 N N . ILE A 1 209 ? 47.614 8.668 3.748 1.00 41.28 209 ILE A N 1
ATOM 1723 C CA . ILE A 1 209 ? 48.757 8.988 4.593 1.00 41.28 209 ILE A CA 1
ATOM 1724 C C . ILE A 1 209 ? 49.599 9.974 3.785 1.00 41.28 209 ILE A C 1
ATOM 1726 O O . ILE A 1 209 ? 50.009 9.631 2.679 1.00 41.28 209 ILE A O 1
ATOM 1730 N N . ASP A 1 210 ? 49.822 11.153 4.352 1.00 40.88 210 ASP A N 1
ATOM 1731 C CA . ASP A 1 210 ? 51.089 11.881 4.259 1.00 40.88 210 ASP A CA 1
ATOM 1732 C C . ASP A 1 210 ? 51.505 12.240 5.692 1.00 40.88 210 ASP A C 1
ATOM 1734 O O . ASP A 1 210 ? 50.611 12.660 6.470 1.00 40.88 210 ASP A O 1
#

pLDDT: mean 90.39, std 14.28, range [37.56, 98.75]

Secondary structure (DSSP, 8-state):
-GGGTEEEEE-SSPPTT-EEEEEEEES---GGG--HHHHHHHHHHHHHHHHHH-SS--SEEEEEEE-TT--GGGGGG--HHHHHHHHHIIIII-SS-B--EEEES--TTHHHHHHHHGGG--HHHHHTEEE--TT--GGGGTS-GGGSBGGGTSBTT--HHHHHHHHHHHHHHTHHHHH-GGGS---GGG--S-----S-----------

Nearest PDB structures (foldseek):
  5mug-assembly1_A  TM=8.849E-01  e=1.565E-12  Homo sapiens
  1r5l-assembly1_A  TM=8.905E-01  e=2.603E-12  Homo sapiens
  6zpd-assembly1_A  TM=8.868E-01  e=4.919E-12  Homo sapiens
  1oiz-assembly2_B  TM=8.447E-01  e=4.064E-12  Homo sapiens
  3w67-assembly1_B  TM=8.447E-01  e=5.522E-11  Mus musculus

Sequence (210 aa):
MIFENIDFLPLPTLTEDNCKVFIYRILTNDVDKYDFVNGVKAFFIFADVRMVSEDQIPEGEIPIFDMKNFTLRHLTKIVLPVLKKYMIYTQEAHPIRLRAIHLLNTPPFLDKCMAFVRPFLNSEVAEMLHSHLPDSDTLYQFVPRRCLPAEYGGEPDLTCEGLKREWMDKVMKFREYLMDESRWTVDESRRTGDKRHTGMEGSFRTLSID

Mean predicted aligned error: 6.42 Å